Protein 3M3M (pdb70)

Nearest PDB structures (foldseek):
  3m3m-assembly1_A  TM=1.002E+00  e=7.486E-36  Pseudomonas protegens Pf-5
  4hz2-assembly1_A  TM=9.695E-01  e=1.494E-19  Xanthobacter autotrophicus Py2
  3m8n-assembly2_D  TM=9.571E-01  e=2.354E-19  Rhodopseudomonas palustris
  3m8n-assembly1_A  TM=9.246E-01  e=1.030E-18  Rhodopseudomonas palustris
  6f01-assembly1_A  TM=8.622E-01  e=2.433E-11  Arabidopsis thaliana

Solvent-accessible surface area: 10354 Å² total

Structure (mmCIF, N/CA/C/O backbone):
data_3M3M
#
_entry.id   3M3M
#
_cell.length_a   101.746
_cell.length_b   101.746
_cell.length_c   48.880
_cell.angle_alpha   90.00
_cell.angle_beta   90.00
_cell.angle_gamma   90.00
#
_symmetry.space_group_name_H-M   'P 41 21 2'
#
loop_
_entity.id
_entity.type
_entity.pdbx_description
1 polymer 'Glutathione S-transferase'
2 non-polymer GLUTATHIONE
3 non-polymer 'SODIUM ION'
4 non-polymer 1,2-ETHANEDIOL
5 water water
#
loop_
_atom_site.group_PDB
_atom_site.id
_atom_site.type_symbol
_atom_site.label_atom_id
_atom_site.label_alt_id
_atom_site.label_comp_id
_atom_site.label_asym_id
_atom_site.label_entity_id
_atom_site.label_seq_id
_atom_site.pdbx_PDB_ins_code
_atom_site.Cartn_x
_atom_site.Cartn_y
_atom_site.Cartn_z
_atom_site.occupancy
_atom_site.B_iso_or_equiv
_atom_site.auth_seq_id
_atom_site.auth_comp_id
_atom_site.auth_asym_id
_atom_site.auth_atom_id
_atom_site.pdbx_PDB_model_num
ATOM 1 N N . SER A 1 2 ? 19.777 49.435 10.206 1.00 40.65 0 SER A N 1
ATOM 2 C CA . SER A 1 2 ? 20.818 49.752 9.149 1.00 40.42 0 SER A CA 1
ATOM 3 C C . SER A 1 2 ? 22.230 49.179 9.353 1.00 39.61 0 SER A C 1
ATOM 4 O O . SER A 1 2 ? 22.800 48.528 8.453 1.00 40.93 0 SER A O 1
ATOM 5 N N . LEU A 1 3 ? 22.843 49.410 10.507 1.00 37.85 1 LEU A N 1
ATOM 6 C CA . LEU A 1 3 ? 24.153 48.790 10.766 1.00 33.46 1 LEU A CA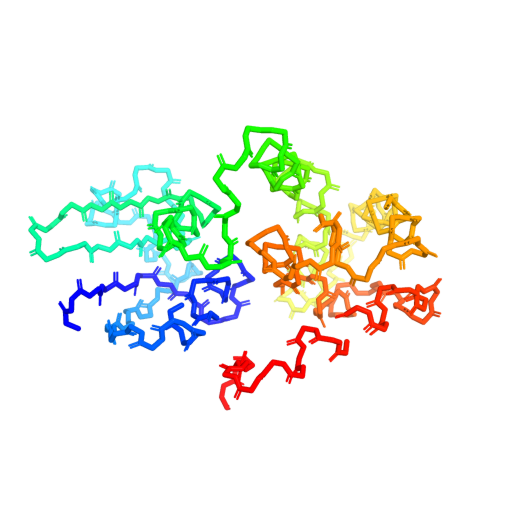 1
ATOM 7 C C . LEU A 1 3 ? 23.952 47.286 11.043 1.00 28.42 1 LEU A C 1
ATOM 8 O O . LEU A 1 3 ? 24.771 46.446 10.714 1.00 29.18 1 LEU A O 1
ATOM 13 N N . TYR A 1 4 ? 22.831 46.976 11.646 1.00 21.91 2 TYR A N 1
ATOM 14 C CA . TYR A 1 4 ? 22.562 45.573 11.992 1.00 16.82 2 TYR A CA 1
ATOM 15 C C . TYR A 1 4 ? 21.195 45.185 11.481 1.00 16.41 2 TYR A C 1
ATOM 16 O O . TYR A 1 4 ? 20.265 46.006 11.502 1.00 15.37 2 TYR A O 1
ATOM 25 N N . LYS A 1 5 ? 21.055 43.940 10.993 1.00 14.25 3 LYS A N 1
ATOM 26 C CA . LYS A 1 5 ? 19.761 43.433 10.631 1.00 13.51 3 LYS A CA 1
ATOM 27 C C . LYS A 1 5 ? 19.618 42.088 11.369 1.00 12.51 3 LYS A C 1
ATOM 28 O O . LYS A 1 5 ? 20.539 41.283 11.294 1.00 13.63 3 LYS A O 1
ATOM 34 N N . VAL A 1 6 ? 18.524 41.940 12.100 1.00 11.84 4 VAL A N 1
ATOM 35 C CA . VAL A 1 6 ? 18.260 40.666 12.840 1.00 10.99 4 VAL A CA 1
ATOM 36 C C . VAL A 1 6 ? 17.170 39.972 12.133 1.00 11.60 4 VAL A C 1
ATOM 37 O O . VAL A 1 6 ? 16.108 40.554 11.886 1.00 11.87 4 VAL A O 1
ATOM 41 N N . TYR A 1 7 ? 17.385 38.684 11.838 1.00 9.01 5 TYR A N 1
ATOM 42 C CA . TYR A 1 7 ? 16.318 37.836 11.443 1.00 9.15 5 TYR A CA 1
ATOM 43 C C . TYR A 1 7 ? 15.800 37.134 12.681 1.00 10.64 5 TYR A C 1
ATOM 44 O O . TYR A 1 7 ? 16.572 36.428 13.357 1.00 10.12 5 TYR A O 1
ATOM 53 N N . GLY A 1 8 ? 14.501 37.257 12.986 1.00 9.59 6 GLY A N 1
ATOM 54 C CA . GLY A 1 8 ? 14.069 36.803 14.313 1.00 9.36 6 GLY A CA 1
ATOM 55 C C . GLY A 1 8 ? 12.557 36.756 14.448 1.00 10.50 6 GLY A C 1
ATOM 56 O O . GLY A 1 8 ? 11.811 37.183 13.526 1.00 10.61 6 GLY A O 1
ATOM 57 N N . ASP A 1 9 ? 12.113 36.267 15.613 1.00 9.55 7 ASP A N 1
ATOM 58 C CA . ASP A 1 9 ? 10.727 36.254 16.033 1.00 8.75 7 ASP A CA 1
ATOM 59 C C . ASP A 1 9 ? 10.755 36.849 17.432 1.00 9.96 7 ASP A C 1
ATOM 60 O O . ASP A 1 9 ? 11.381 36.327 18.325 1.00 10.66 7 ASP A O 1
ATOM 65 N N . TYR A 1 10 ? 10.067 37.973 17.669 1.00 10.47 8 TYR A N 1
ATOM 66 C CA . TYR A 1 10 ? 10.135 38.525 19.029 1.00 10.22 8 TYR A CA 1
ATOM 67 C C . TYR A 1 10 ? 9.680 37.592 20.117 1.00 10.44 8 TYR A C 1
ATOM 68 O O . TYR A 1 10 ? 10.152 37.748 21.274 1.00 11.27 8 TYR A O 1
ATOM 77 N N . ARG A 1 11 ? 8.776 36.629 19.823 1.00 10.20 9 ARG A N 1
ATOM 78 C CA . ARG A 1 11 ? 8.346 35.654 20.830 1.00 11.45 9 ARG A CA 1
ATOM 79 C C . ARG A 1 11 ? 9.362 34.584 21.172 1.00 11.97 9 ARG A C 1
ATOM 80 O O . ARG A 1 11 ? 9.198 33.856 22.139 1.00 13.51 9 ARG A O 1
ATOM 88 N N . SER A 1 12 ? 10.400 34.498 20.374 1.00 10.57 10 SER A N 1
ATOM 89 C CA . SER A 1 12 ? 11.446 33.509 20.661 1.00 10.18 10 SER A CA 1
ATOM 90 C C . SER A 1 12 ? 12.417 34.078 21.700 1.00 10.23 10 SER A C 1
ATOM 91 O O . SER A 1 12 ? 12.927 35.184 21.473 1.00 9.41 10 SER A O 1
ATOM 94 N N . GLY A 1 13 ? 12.628 33.365 22.805 1.00 8.99 11 GLY A N 1
ATOM 95 C CA . GLY A 1 13 ? 13.529 33.797 23.834 1.00 8.96 11 GLY A CA 1
ATOM 96 C C . GLY A 1 13 ? 14.918 34.006 23.248 1.00 9.33 11 GLY A C 1
ATOM 97 O O . GLY A 1 13 ? 15.607 34.961 23.631 1.00 8.86 11 GLY A O 1
ATOM 98 N N . ASN A 1 14 ? 15.368 33.106 22.356 1.00 9.08 12 ASN A N 1
ATOM 99 C CA . ASN A 1 14 ? 16.708 33.272 21.767 1.00 8.33 12 ASN A CA 1
ATOM 100 C C . ASN A 1 14 ? 16.849 34.577 20.977 1.00 6.60 12 ASN A C 1
ATOM 101 O O . ASN A 1 14 ? 17.893 35.229 21.003 1.00 7.07 12 ASN A O 1
ATOM 106 N N . CYS A 1 15 ? 15.761 35.005 20.326 1.00 8.02 13 CYS A N 1
ATOM 107 C CA . CYS A 1 15 ? 15.769 36.277 19.595 1.00 7.54 13 CYS A CA 1
ATOM 108 C C . CYS A 1 15 ? 15.597 37.490 20.530 1.00 7.84 13 CYS A C 1
ATOM 109 O O . CYS A 1 15 ? 16.196 38.570 20.273 1.00 8.67 13 CYS A O 1
ATOM 112 N N . TYR A 1 16 ? 14.777 37.343 21.595 1.00 6.91 14 TYR A N 1
ATOM 113 C CA . TYR A 1 16 ? 14.675 38.387 22.594 1.00 7.55 14 TYR A CA 1
ATOM 114 C C . TYR A 1 16 ? 16.039 38.782 23.196 1.00 6.28 14 TYR A C 1
ATOM 115 O O . TYR A 1 16 ? 16.341 39.973 23.434 1.00 6.99 14 TYR A O 1
ATOM 124 N N . LYS A 1 17 ? 16.943 37.794 23.420 1.00 6.59 15 LYS A N 1
ATOM 125 C CA . LYS A 1 17 ? 18.274 38.136 23.862 1.00 6.29 15 LYS A CA 1
ATOM 126 C C . LYS A 1 17 ? 18.921 39.202 23.001 1.00 5.76 15 LYS A C 1
ATOM 127 O O . LYS A 1 17 ? 19.567 40.111 23.568 1.00 6.61 15 LYS A O 1
ATOM 133 N N . ILE A 1 18 ? 18.727 39.135 21.674 1.00 5.97 16 ILE A N 1
ATOM 134 C CA . ILE A 1 18 ? 19.388 40.061 20.748 1.00 7.65 16 ILE A CA 1
ATOM 135 C C . ILE A 1 18 ? 18.635 41.424 20.727 1.00 8.00 16 ILE A C 1
ATOM 136 O O . ILE A 1 18 ? 19.284 42.499 20.741 1.00 8.66 16 ILE A O 1
ATOM 141 N N . LYS A 1 19 ? 17.318 41.378 20.758 1.00 8.34 17 LYS A N 1
ATOM 142 C CA . LYS A 1 19 ? 16.530 42.668 20.891 1.00 9.99 17 LYS A CA 1
ATOM 143 C C . LYS A 1 19 ? 17.020 43.388 22.157 1.00 10.15 17 LYS A C 1
ATOM 144 O O . LYS A 1 19 ? 17.294 44.607 22.154 1.00 10.01 17 LYS A O 1
ATOM 150 N N . LEU A 1 20 ? 17.045 42.648 23.275 1.00 7.50 18 LEU A N 1
ATOM 151 C CA . LEU A 1 20 ? 17.478 43.298 24.541 1.00 8.34 18 LEU A CA 1
ATOM 152 C C . LEU A 1 20 ? 18.901 43.864 24.466 1.00 9.19 18 LEU A C 1
ATOM 153 O O . LEU A 1 20 ? 19.153 45.037 24.815 1.00 8.62 18 LEU A O 1
ATOM 166 N N . LEU A 1 22 ? 20.744 44.766 21.782 1.00 7.32 20 LEU A N 1
ATOM 167 C CA . LEU A 1 22 ? 20.811 45.920 20.898 1.00 8.59 20 LEU A CA 1
ATOM 168 C C . LEU A 1 22 ? 20.283 47.194 21.589 1.00 9.38 20 LEU A C 1
ATOM 169 O O . LEU A 1 22 ? 20.920 48.297 21.471 1.00 9.67 20 LEU A O 1
ATOM 174 N N . ASN A 1 23 ? 19.144 47.073 22.262 1.00 9.31 21 ASN A N 1
ATOM 175 C CA . ASN A 1 23 ? 18.579 48.260 22.978 1.00 9.65 21 ASN A CA 1
ATOM 176 C C . ASN A 1 23 ? 19.434 48.699 24.168 1.00 10.48 21 ASN A C 1
ATOM 177 O O . ASN A 1 23 ? 19.640 49.885 24.383 1.00 10.51 21 ASN A O 1
ATOM 182 N N . LEU A 1 24 ? 19.984 47.751 24.923 1.00 10.81 22 LEU A N 1
ATOM 183 C CA . LEU A 1 24 ? 20.787 48.129 26.101 1.00 10.53 22 LEU A CA 1
ATOM 184 C C . LEU A 1 24 ? 22.021 48.936 25.598 1.00 11.08 22 LEU A C 1
ATOM 185 O O . LEU A 1 24 ? 22.419 49.873 26.276 1.00 11.06 22 LEU A O 1
ATOM 190 N N . LEU A 1 25 ? 22.532 48.606 24.414 1.00 10.23 23 LEU A N 1
ATOM 191 C CA . LEU A 1 25 ? 23.699 49.286 23.870 1.00 10.26 23 LEU A CA 1
ATOM 192 C C . LEU A 1 25 ? 23.404 50.455 22.905 1.00 10.89 23 LEU A C 1
ATOM 193 O O . LEU A 1 25 ? 24.373 51.066 22.362 1.00 12.12 23 LEU A O 1
ATOM 198 N N . GLY A 1 26 ? 22.105 50.775 22.718 1.00 11.29 24 GLY A N 1
ATOM 199 C CA . GLY A 1 26 ? 21.754 51.893 21.885 1.00 10.24 24 GLY A CA 1
ATOM 200 C C . GLY A 1 26 ? 22.093 51.671 20.433 1.00 12.73 24 GLY A C 1
ATOM 201 O O . GLY A 1 26 ? 22.437 52.651 19.711 1.00 13.81 24 GLY A O 1
ATOM 202 N N . LEU A 1 27 ? 22.139 50.398 19.973 1.00 10.68 25 LEU A N 1
ATOM 203 C CA . LEU A 1 27 ? 22.596 50.145 18.597 1.00 12.07 25 LEU A CA 1
ATOM 204 C C . LEU A 1 27 ? 21.417 50.063 17.600 1.00 14.85 25 LEU A C 1
ATOM 205 O O . LEU A 1 27 ? 20.387 49.461 17.900 1.00 14.22 25 LEU A O 1
ATOM 210 N N . PRO A 1 28 ? 21.575 50.670 16.418 1.00 15.93 26 PRO A N 1
ATOM 211 C CA . PRO A 1 28 ? 20.422 50.755 15.543 1.00 16.43 26 PRO A CA 1
ATOM 212 C C . PRO A 1 28 ? 20.305 49.453 14.785 1.00 14.55 26 PRO A C 1
ATOM 213 O O . PRO A 1 28 ? 21.297 48.851 14.521 1.00 14.92 26 PRO A O 1
ATOM 217 N N . TYR A 1 29 ? 19.069 49.044 14.530 1.00 13.91 27 TYR A N 1
ATOM 218 C CA . TYR A 1 29 ? 18.848 47.773 13.764 1.00 13.31 27 TYR A CA 1
ATOM 219 C C . TYR A 1 29 ? 17.608 47.747 12.939 1.00 12.92 27 TYR A C 1
ATOM 220 O O . TYR A 1 29 ? 16.580 48.393 13.312 1.00 12.66 27 TYR A O 1
ATOM 229 N N . GLU A 1 30 ? 17.611 46.865 11.937 1.00 12.57 28 GLU A N 1
ATOM 230 C CA . GLU A 1 30 ? 16.398 46.536 11.259 1.00 14.22 28 GLU A CA 1
ATOM 231 C C . GLU A 1 30 ? 16.006 45.090 11.773 1.00 14.04 28 GLU A C 1
ATOM 232 O O . GLU A 1 30 ? 16.893 44.301 12.017 1.00 14.59 28 GLU A O 1
ATOM 238 N N . TRP A 1 31 ? 14.735 44.847 11.924 1.00 12.60 29 TRP A N 1
ATOM 239 C CA . TRP A 1 31 ? 14.250 43.506 12.352 1.00 13.32 29 TRP A CA 1
ATOM 240 C C . TRP A 1 31 ? 13.465 42.910 11.205 1.00 15.07 29 TRP A C 1
ATOM 241 O O . TRP A 1 31 ? 12.481 43.524 10.744 1.00 16.14 29 TRP A O 1
ATOM 252 N N . GLN A 1 32 ? 13.887 41.737 10.739 1.00 12.62 30 GLN A N 1
ATOM 253 C CA . GLN A 1 32 ? 13.134 41.005 9.717 1.00 13.63 30 GLN A CA 1
ATOM 254 C C . GLN A 1 32 ? 12.401 39.862 10.404 1.00 12.79 30 GLN A C 1
ATOM 255 O O . GLN A 1 32 ? 13.069 38.942 10.902 1.00 11.36 30 GLN A O 1
ATOM 261 N N . ALA A 1 33 ? 11.053 39.920 10.512 1.00 11.56 31 ALA A N 1
ATOM 262 C CA . ALA A 1 33 ? 10.267 38.862 11.157 1.00 10.73 31 ALA A CA 1
ATOM 263 C C . ALA A 1 33 ? 10.425 37.581 10.370 1.00 11.85 31 ALA A C 1
ATOM 264 O O . ALA A 1 33 ? 10.404 37.618 9.140 1.00 13.15 31 ALA A O 1
ATOM 266 N N . VAL A 1 34 ? 10.639 36.454 11.050 1.00 9.01 32 VAL A N 1
ATOM 267 C CA . VAL A 1 34 ? 10.745 35.113 10.452 1.00 9.93 32 VAL A CA 1
ATOM 268 C C . VAL A 1 34 ? 9.636 34.275 11.119 1.00 11.88 32 VAL A C 1
ATOM 269 O O . VAL A 1 34 ? 9.528 34.288 12.369 1.00 14.30 32 VAL A O 1
ATOM 273 N N . ASP A 1 35 ? 8.854 33.568 10.295 1.00 11.56 33 ASP A N 1
ATOM 274 C CA . ASP A 1 35 ? 7.776 32.720 10.736 1.00 13.06 33 ASP A CA 1
ATOM 275 C C . ASP A 1 35 ? 8.250 31.271 10.598 1.00 12.52 33 ASP A C 1
ATOM 276 O O . ASP A 1 35 ? 8.290 30.747 9.484 1.00 12.24 33 ASP A O 1
ATOM 281 N N . ILE A 1 36 ? 8.580 30.622 11.726 1.00 11.55 34 ILE A N 1
ATOM 282 C CA . ILE A 1 36 ? 9.179 29.290 11.632 1.00 13.22 34 ILE A CA 1
ATOM 283 C C . ILE A 1 36 ? 8.051 28.320 11.227 1.00 12.82 34 ILE A C 1
ATOM 284 O O . ILE A 1 36 ? 8.271 27.478 10.359 1.00 14.94 34 ILE A O 1
ATOM 289 N N . LEU A 1 37 ? 6.835 28.449 11.803 1.00 13.31 35 LEU A N 1
ATOM 290 C CA . LEU A 1 37 ? 5.728 27.493 11.397 1.00 14.68 35 LEU A CA 1
ATOM 291 C C . LEU A 1 37 ? 5.411 27.639 9.910 1.00 16.10 35 LEU A C 1
ATOM 292 O O . LEU A 1 37 ? 5.110 26.641 9.188 1.00 16.28 35 LEU A O 1
ATOM 297 N N . GLY A 1 38 ? 5.525 28.863 9.423 1.00 15.28 36 GLY A N 1
ATOM 298 C CA . GLY A 1 38 ? 5.254 29.160 8.012 1.00 18.68 36 GLY A CA 1
ATOM 299 C C . GLY A 1 38 ? 6.326 28.709 7.055 1.00 21.03 36 GLY A C 1
ATOM 300 O O . GLY A 1 38 ? 6.181 28.809 5.807 1.00 22.33 36 GLY A O 1
ATOM 301 N N . GLY A 1 39 ? 7.430 28.185 7.585 1.00 19.95 37 GLY A N 1
ATOM 302 C CA . GLY A 1 39 ? 8.425 27.596 6.692 1.00 17.93 37 GLY A CA 1
ATOM 303 C C . GLY A 1 39 ? 9.670 28.469 6.409 1.00 18.22 37 GLY A C 1
ATOM 304 O O . GLY A 1 39 ? 10.592 28.036 5.688 1.00 18.21 37 GLY A O 1
ATOM 305 N N . ASP A 1 40 ? 9.778 29.630 7.082 1.00 15.85 38 ASP A N 1
ATOM 306 C CA . ASP A 1 40 ? 10.735 30.703 6.673 1.00 14.20 38 ASP A CA 1
ATOM 307 C C . ASP A 1 40 ? 12.203 30.266 6.953 1.00 16.48 38 ASP A C 1
ATOM 308 O O . ASP A 1 40 ? 13.149 30.813 6.297 1.00 16.45 38 ASP A O 1
ATOM 313 N N . THR A 1 41 ? 12.405 29.317 7.855 1.00 13.98 39 THR A N 1
ATOM 314 C CA . THR A 1 41 ? 13.783 28.920 8.211 1.00 14.61 39 THR A CA 1
ATOM 315 C C . THR A 1 41 ? 14.259 27.725 7.393 1.00 17.44 39 THR A C 1
ATOM 316 O O . THR A 1 41 ? 15.386 27.260 7.589 1.00 16.20 39 THR A O 1
ATOM 320 N N . GLN A 1 42 ? 13.394 27.216 6.510 1.00 15.14 40 GLN A N 1
ATOM 321 C CA . GLN A 1 42 ? 13.743 26.034 5.689 1.00 18.23 40 GLN A CA 1
ATOM 322 C C . GLN A 1 42 ? 13.974 26.385 4.239 1.00 17.19 40 GLN A C 1
ATOM 323 O O . GLN A 1 42 ? 14.204 25.462 3.428 1.00 17.86 40 GLN A O 1
ATOM 329 N N . THR A 1 43 ? 13.961 27.657 3.882 1.00 15.47 41 THR A N 1
ATOM 330 C CA . THR A 1 43 ? 14.245 28.048 2.501 1.00 14.69 41 THR A CA 1
ATOM 331 C C . THR A 1 43 ? 15.755 28.085 2.233 1.00 17.00 41 THR A C 1
ATOM 332 O O . THR A 1 43 ? 16.519 28.334 3.119 1.00 13.56 41 THR A O 1
ATOM 336 N N . GLU A 1 44 ? 16.167 27.986 0.973 1.00 16.45 42 GLU A N 1
ATOM 337 C CA . GLU A 1 44 ? 17.592 28.168 0.664 1.00 17.44 42 GLU A CA 1
ATOM 338 C C . GLU A 1 44 ? 18.106 29.529 0.962 1.00 15.49 42 GLU A C 1
ATOM 339 O O . GLU A 1 44 ? 19.333 29.667 1.321 1.00 14.77 42 GLU A O 1
ATOM 345 N N . ALA A 1 45 ? 17.225 30.539 0.814 1.00 13.99 43 ALA A N 1
ATOM 346 C CA . ALA A 1 45 ? 17.604 31.876 1.102 1.00 13.23 43 ALA A CA 1
ATOM 347 C C . ALA A 1 45 ? 18.009 31.942 2.618 1.00 13.13 43 ALA A C 1
ATOM 348 O O . ALA A 1 45 ? 19.029 32.501 2.976 1.00 14.42 43 ALA A O 1
ATOM 350 N N . PHE A 1 46 ? 17.187 31.347 3.449 1.00 11.22 44 PHE A N 1
ATOM 351 C CA . PHE A 1 46 ? 17.482 31.410 4.893 1.00 10.02 44 PHE A CA 1
ATOM 352 C C . PHE A 1 46 ? 18.767 30.553 5.212 1.00 11.19 44 PHE A C 1
ATOM 353 O O . PHE A 1 46 ? 19.633 30.982 5.966 1.00 11.10 44 PHE A O 1
ATOM 361 N N . LEU A 1 47 ? 18.829 29.371 4.613 1.00 10.86 45 LEU A N 1
ATOM 362 C CA . LEU A 1 47 ? 19.935 28.433 4.919 1.00 10.31 45 LEU A CA 1
ATOM 363 C C . LEU A 1 47 ? 21.286 29.006 4.515 1.00 12.95 45 LEU A C 1
ATOM 364 O O . LEU A 1 47 ? 22.353 28.653 5.085 1.00 11.98 45 LEU A O 1
ATOM 369 N N . ALA A 1 48 ? 21.308 29.887 3.490 1.00 13.03 46 ALA A N 1
ATOM 370 C CA . ALA A 1 48 ? 22.559 30.596 3.180 1.00 13.74 46 ALA A CA 1
ATOM 371 C C . ALA A 1 48 ? 23.018 31.493 4.360 1.00 15.22 46 ALA A C 1
ATOM 372 O O . ALA A 1 48 ? 24.206 31.814 4.439 1.00 16.59 46 ALA A O 1
ATOM 374 N N . LYS A 1 49 ? 22.070 31.967 5.194 1.00 13.21 47 LYS A N 1
ATOM 375 C CA . LYS A 1 49 ? 22.415 32.861 6.274 1.00 13.30 47 LYS A CA 1
ATOM 376 C C . LYS A 1 49 ? 22.770 32.036 7.542 1.00 10.47 47 LYS A C 1
ATOM 377 O O . LYS A 1 49 ? 23.838 32.299 8.183 1.00 14.49 47 LYS A O 1
ATOM 383 N N . ASN A 1 50 ? 21.960 31.017 7.778 1.00 9.35 48 ASN A N 1
ATOM 384 C CA . ASN A 1 50 ? 22.318 30.072 8.855 1.00 9.03 48 ASN A CA 1
ATOM 385 C C . ASN A 1 50 ? 21.993 28.673 8.370 1.00 7.66 48 ASN A C 1
ATOM 386 O O . ASN A 1 50 ? 20.865 28.264 8.325 1.00 7.90 48 ASN A O 1
ATOM 391 N N . PRO A 1 51 ? 23.023 27.880 8.047 1.00 9.78 49 PRO A N 1
ATOM 392 C CA . PRO A 1 51 ? 22.846 26.513 7.549 1.00 10.51 49 PRO A CA 1
ATOM 393 C C . PRO A 1 51 ? 22.228 25.622 8.585 1.00 9.53 49 PRO A C 1
ATOM 394 O O . PRO A 1 51 ? 21.660 24.570 8.251 1.00 9.11 49 PRO A O 1
ATOM 398 N N . ASN A 1 52 ? 22.264 26.041 9.856 1.00 10.91 50 ASN A N 1
ATOM 399 C CA . ASN A 1 52 ? 21.639 25.247 10.897 1.00 9.56 50 ASN A CA 1
ATOM 400 C C . ASN A 1 52 ? 20.121 25.522 10.937 1.00 10.61 50 ASN A C 1
ATOM 401 O O . ASN A 1 52 ? 19.406 24.792 11.621 1.00 10.39 50 ASN A O 1
ATOM 406 N N . GLY A 1 53 ? 19.616 26.510 10.172 1.00 7.86 51 GLY A N 1
ATOM 407 C CA . GLY A 1 53 ? 18.148 26.620 10.004 1.00 10.16 51 GLY A CA 1
ATOM 408 C C . GLY A 1 53 ? 17.445 27.214 11.239 1.00 10.68 51 GLY A C 1
ATOM 409 O O . GLY A 1 53 ? 16.269 26.913 11.480 1.00 11.63 51 GLY A O 1
ATOM 410 N N . LYS A 1 54 ? 18.167 28.034 12.004 1.00 10.99 52 LYS A N 1
ATOM 411 C CA . LYS A 1 54 ? 17.571 28.673 13.221 1.00 9.61 52 LYS A CA 1
ATOM 412 C C . LYS A 1 54 ? 17.679 30.161 13.262 1.00 10.51 52 LYS A C 1
ATOM 413 O O . LYS A 1 54 ? 18.631 30.750 12.722 1.00 9.00 52 LYS A O 1
ATOM 419 N N . ILE A 1 55 ? 16.740 30.783 13.976 1.00 9.57 53 ILE A N 1
ATOM 420 C CA . ILE A 1 55 ? 16.856 32.211 14.322 1.00 7.36 53 ILE A CA 1
ATOM 421 C C . ILE A 1 55 ? 17.305 32.220 15.819 1.00 8.53 53 ILE A C 1
ATOM 422 O O . ILE A 1 55 ? 17.048 31.299 16.585 1.00 9.11 53 ILE A O 1
ATOM 427 N N . PRO A 1 56 ? 18.005 33.283 16.231 1.00 7.17 54 PRO A N 1
ATOM 428 C CA . PRO A 1 56 ? 18.269 34.536 15.468 1.00 8.95 54 PRO A CA 1
ATOM 429 C C . PRO A 1 56 ? 19.520 34.396 14.572 1.00 9.36 54 PRO A C 1
ATOM 430 O O . PRO A 1 56 ? 20.407 33.507 14.777 1.00 8.27 54 PRO A O 1
ATOM 434 N N . VAL A 1 57 ? 19.543 35.255 13.546 1.00 8.60 55 VAL A N 1
ATOM 435 C CA . VAL A 1 57 ? 20.721 35.542 12.733 1.00 6.41 55 VAL A CA 1
ATOM 436 C C . VAL A 1 57 ? 20.953 37.045 12.779 1.00 8.91 55 VAL A C 1
ATOM 437 O O . VAL A 1 57 ? 19.993 37.829 12.728 1.00 9.70 55 VAL A O 1
ATOM 441 N N . LEU A 1 58 ? 22.216 37.464 12.889 1.00 9.56 56 LEU A N 1
ATOM 442 C CA . LEU A 1 58 ? 22.585 38.897 12.858 1.00 10.60 56 LEU A CA 1
ATOM 443 C C . LEU A 1 58 ? 23.358 39.059 11.563 1.00 11.58 56 LEU A C 1
ATOM 444 O O . LEU A 1 58 ? 24.368 38.381 11.313 1.00 11.02 56 LEU A O 1
ATOM 449 N N . GLU A 1 59 ? 22.850 39.951 10.710 1.00 10.62 57 GLU A N 1
ATOM 450 C CA . GLU A 1 59 ? 23.533 40.203 9.442 1.00 11.55 57 GLU A CA 1
ATOM 451 C C . GLU A 1 59 ? 24.163 41.595 9.491 1.00 13.11 57 GLU A C 1
ATOM 452 O O . GLU A 1 59 ? 23.512 42.575 9.866 1.00 12.85 57 GLU A O 1
ATOM 458 N N . LEU A 1 60 ? 25.455 41.658 9.187 1.00 12.80 58 LEU A N 1
ATOM 459 C CA . LEU A 1 60 ? 26.241 42.907 9.223 1.00 15.12 58 LEU A CA 1
ATOM 460 C C . LEU A 1 60 ? 26.181 43.598 7.864 1.00 17.71 58 LEU A C 1
ATOM 461 O O . LEU A 1 60 ? 25.725 43.038 6.868 1.00 17.70 58 LEU A O 1
ATOM 466 N N . GLU A 1 61 ? 26.702 44.824 7.838 1.00 20.53 59 GLU A N 1
ATOM 467 C CA . GLU A 1 61 ? 26.595 45.657 6.633 1.00 25.28 59 GLU A CA 1
ATOM 468 C C . GLU A 1 61 ? 27.227 45.049 5.397 1.00 24.31 59 GLU A C 1
ATOM 469 O O . GLU A 1 61 ? 26.703 45.218 4.298 1.00 24.86 59 GLU A O 1
ATOM 475 N N . ASP A 1 62 ? 28.270 44.236 5.535 1.00 23.38 60 ASP A N 1
ATOM 476 C CA . ASP A 1 62 ? 28.917 43.597 4.381 1.00 24.67 60 ASP A CA 1
ATOM 477 C C . ASP A 1 62 ? 28.292 42.264 3.982 1.00 24.65 60 ASP A C 1
ATOM 478 O O . ASP A 1 62 ? 28.761 41.556 3.083 1.00 22.94 60 ASP A O 1
ATOM 483 N N . GLY A 1 63 ? 27.196 41.905 4.671 1.00 23.18 61 GLY A N 1
ATOM 484 C CA . GLY A 1 63 ? 26.463 40.686 4.325 1.00 22.06 61 GLY A CA 1
ATOM 485 C C . GLY A 1 63 ? 26.828 39.492 5.207 1.00 19.99 61 GLY A C 1
ATOM 486 O O . GLY A 1 63 ? 26.164 38.467 5.119 1.00 18.66 61 GLY A O 1
ATOM 487 N N . THR A 1 64 ? 27.906 39.622 5.993 1.00 18.50 62 THR A N 1
ATOM 488 C CA . THR A 1 64 ? 28.359 38.553 6.884 1.00 18.56 62 THR A CA 1
ATOM 489 C C . THR A 1 64 ? 27.183 38.261 7.848 1.00 15.95 62 THR A C 1
ATOM 490 O O . THR A 1 64 ? 26.573 39.189 8.350 1.00 13.82 62 THR A O 1
ATOM 494 N N . CYS A 1 65 ? 26.883 36.972 8.069 1.00 13.46 63 CYS A N 1
ATOM 495 C CA . CYS A 1 65 ? 25.786 36.551 8.955 1.00 12.17 63 CYS A CA 1
ATOM 496 C C . CYS A 1 65 ? 26.365 35.750 10.108 1.00 13.45 63 CYS A C 1
ATOM 497 O O . CYS A 1 65 ? 27.126 34.817 9.847 1.00 17.41 63 CYS A O 1
ATOM 500 N N . LEU A 1 66 ? 26.035 36.151 11.351 1.00 10.32 64 LEU A N 1
ATOM 501 C CA . LEU A 1 66 ? 26.522 35.452 12.558 1.00 10.58 64 LEU A CA 1
ATOM 502 C C . LEU A 1 66 ? 25.250 34.808 13.149 1.00 10.05 64 LEU A C 1
ATOM 503 O O . LEU A 1 66 ? 24.175 35.423 13.191 1.00 9.44 64 LEU A O 1
ATOM 508 N N . TRP A 1 67 ? 25.385 33.570 13.589 1.00 9.71 65 TRP A N 1
ATOM 509 C CA . TRP A 1 67 ? 24.265 32.916 14.203 1.00 8.49 65 TRP A CA 1
ATOM 510 C C . TRP A 1 67 ? 24.734 32.298 15.556 1.00 6.18 65 TRP A C 1
ATOM 511 O O . TRP A 1 67 ? 25.922 32.446 15.905 1.00 6.88 65 TRP A O 1
ATOM 522 N N . GLU A 1 68 ? 23.780 31.680 16.255 1.00 6.67 66 GLU A N 1
ATOM 523 C CA . GLU A 1 68 ? 23.794 31.336 17.665 1.00 5.77 66 GLU A CA 1
ATOM 524 C C . GLU A 1 68 ? 23.611 32.611 18.510 1.00 5.29 66 GLU A C 1
ATOM 525 O O . GLU A 1 68 ? 24.428 33.385 18.574 1.00 5.67 66 GLU A O 1
ATOM 531 N N . SER A 1 69 ? 22.473 32.694 19.164 1.00 7.10 67 SER A N 1
ATOM 532 C CA . SER A 1 69 ? 22.139 33.855 19.974 1.00 6.75 67 SER A CA 1
ATOM 533 C C . SER A 1 69 ? 23.228 34.154 20.966 1.00 6.26 67 SER A C 1
ATOM 534 O O . SER A 1 69 ? 23.559 35.325 21.139 1.00 7.43 67 SER A O 1
ATOM 537 N N . ASN A 1 70 ? 23.788 33.138 21.609 1.00 6.50 68 ASN A N 1
ATOM 538 C CA . ASN A 1 70 ? 24.807 33.464 22.631 1.00 6.87 68 ASN A CA 1
ATOM 539 C C . ASN A 1 70 ? 26.139 33.948 22.011 1.00 8.67 68 ASN A C 1
ATOM 540 O O . ASN A 1 70 ? 26.858 34.721 22.657 1.00 7.76 68 ASN A O 1
ATOM 545 N N . ALA A 1 71 ? 26.418 33.526 20.749 1.00 6.99 69 ALA A N 1
ATOM 546 C CA . ALA A 1 71 ? 27.666 34.048 20.080 1.00 7.44 69 ALA A CA 1
ATOM 547 C C . ALA A 1 71 ? 27.397 35.477 19.621 1.00 8.37 69 ALA A C 1
ATOM 548 O O . ALA A 1 71 ? 28.239 36.336 19.795 1.00 7.57 69 ALA A O 1
ATOM 550 N N . ILE A 1 72 ? 26.177 35.708 19.188 1.00 5.89 70 ILE A N 1
ATOM 551 C CA . ILE A 1 72 ? 25.800 37.111 18.833 1.00 8.26 70 ILE A CA 1
ATOM 552 C C . ILE A 1 72 ? 25.893 38.040 20.051 1.00 8.05 70 ILE A C 1
ATOM 553 O O . ILE A 1 72 ? 26.436 39.162 19.938 1.00 8.42 70 ILE A O 1
ATOM 558 N N . LEU A 1 73 ? 25.470 37.607 21.238 1.00 6.55 71 LEU A N 1
ATOM 559 C CA . LEU A 1 73 ? 25.644 38.409 22.434 1.00 7.14 71 LEU A CA 1
ATOM 560 C C . LEU A 1 73 ? 27.125 38.724 22.647 1.00 9.14 71 LEU A C 1
ATOM 561 O O . LEU A 1 73 ? 27.488 39.871 22.999 1.00 8.39 71 LEU A O 1
ATOM 566 N N . ASN A 1 74 ? 27.995 37.701 22.490 1.00 6.35 72 ASN A N 1
ATOM 567 C CA . ASN A 1 74 ? 29.449 38.018 22.663 1.00 7.58 72 ASN A CA 1
ATOM 568 C C . ASN A 1 74 ? 29.961 39.074 21.665 1.00 8.59 72 ASN A C 1
ATOM 569 O O . ASN A 1 74 ? 30.803 39.956 22.077 1.00 9.89 72 ASN A O 1
ATOM 574 N N . PHE A 1 75 ? 29.567 38.949 20.390 1.00 8.13 73 PHE A N 1
ATOM 575 C CA . PHE A 1 75 ? 30.030 39.917 19.366 1.00 7.06 73 PHE A CA 1
ATOM 576 C C . PHE A 1 75 ? 29.544 41.340 19.759 1.00 8.76 73 PHE A C 1
ATOM 577 O O . PHE A 1 75 ? 30.350 42.301 19.705 1.00 10.18 73 PHE A O 1
ATOM 585 N N . LEU A 1 76 ? 28.256 41.467 20.133 1.00 9.26 74 LEU A N 1
ATOM 586 C CA . LEU A 1 76 ? 27.715 42.838 20.432 1.00 8.59 74 LEU A CA 1
ATOM 587 C C . LEU A 1 76 ? 28.311 43.432 21.682 1.00 9.89 74 LEU A C 1
ATOM 588 O O . LEU A 1 76 ? 28.539 44.680 21.787 1.00 11.43 74 LEU A O 1
ATOM 593 N N . ALA A 1 77 ? 28.589 42.599 22.659 1.00 10.31 75 ALA A N 1
ATOM 594 C CA . ALA A 1 77 ? 28.978 43.063 24.033 1.00 10.34 75 ALA A CA 1
ATOM 595 C C . ALA A 1 77 ? 30.494 43.306 24.170 1.00 15.99 75 ALA A C 1
ATOM 596 O O . ALA A 1 77 ? 30.978 43.809 25.203 1.00 15.70 75 ALA A O 1
ATOM 598 N N . ASP A 1 78 ? 31.265 42.784 23.210 1.00 17.83 76 ASP A N 1
ATOM 599 C CA . ASP A 1 78 ? 32.717 42.701 23.514 1.00 20.76 76 ASP A CA 1
ATOM 600 C C . ASP A 1 78 ? 33.211 44.173 23.619 1.00 18.85 76 ASP A C 1
ATOM 601 O O . ASP A 1 78 ? 32.827 45.043 22.809 1.00 17.75 76 ASP A O 1
ATOM 606 N N . GLY A 1 79 ? 34.014 44.412 24.658 1.00 20.12 77 GLY A N 1
ATOM 607 C CA . GLY A 1 79 ? 34.471 45.795 24.953 1.00 20.21 77 GLY A CA 1
ATOM 608 C C . GLY A 1 79 ? 33.499 46.642 25.732 1.00 20.31 77 GLY A C 1
ATOM 609 O O . GLY A 1 79 ? 33.780 47.840 25.905 1.00 22.95 77 GLY A O 1
ATOM 610 N N . SER A 1 80 ? 32.331 46.097 26.155 1.00 16.01 78 SER A N 1
ATOM 611 C CA . SER A 1 80 ? 31.362 46.842 26.943 1.00 15.12 78 SER A CA 1
ATOM 612 C C . SER A 1 80 ? 31.357 46.354 28.375 1.00 13.56 78 SER A C 1
ATOM 613 O O . SER A 1 80 ? 32.001 45.314 28.725 1.00 16.43 78 SER A O 1
ATOM 616 N N . GLN A 1 81 ? 30.564 47.018 29.226 1.00 13.79 79 GLN A N 1
ATOM 617 C CA . GLN A 1 81 ? 30.445 46.604 30.598 1.00 14.05 79 GLN A CA 1
ATOM 618 C C . GLN A 1 81 ? 29.646 45.274 30.684 1.00 11.78 79 GLN A C 1
ATOM 619 O O . GLN A 1 81 ? 29.479 44.743 31.814 1.00 13.34 79 GLN A O 1
ATOM 625 N N . PHE A 1 82 ? 29.108 44.809 29.559 1.00 10.12 80 PHE A N 1
ATOM 626 C CA . PHE A 1 82 ? 28.322 43.493 29.647 1.00 9.99 80 PHE A CA 1
ATOM 627 C C . PHE A 1 82 ? 29.140 42.240 29.432 1.00 10.67 80 PHE A C 1
ATOM 628 O O . PHE A 1 82 ? 28.562 41.117 29.484 1.00 9.06 80 PHE A O 1
ATOM 636 N N . LEU A 1 83 ? 30.432 42.411 29.147 1.00 10.74 81 LEU A N 1
ATOM 637 C CA . LEU A 1 83 ? 31.313 41.215 28.921 1.00 12.58 81 LEU A CA 1
ATOM 638 C C . LEU A 1 83 ? 32.677 41.591 29.570 1.00 13.61 81 LEU A C 1
ATOM 639 O O . LEU A 1 83 ? 33.419 42.414 28.995 1.00 15.77 81 LEU A O 1
ATOM 644 N N . PRO A 1 84 ? 33.005 40.941 30.701 1.00 13.73 82 PRO A N 1
ATOM 645 C CA . PRO A 1 84 ? 34.280 41.186 31.378 1.00 16.28 82 PRO A CA 1
ATOM 646 C C . PRO A 1 84 ? 35.440 40.820 30.469 1.00 18.35 82 PRO A C 1
ATOM 647 O O . PRO A 1 84 ? 35.347 39.904 29.673 1.00 19.38 82 PRO A O 1
ATOM 651 N N . SER A 1 85 ? 36.546 41.553 30.579 1.00 20.90 83 SER A N 1
ATOM 652 C CA . SER A 1 85 ? 37.747 41.189 29.806 1.00 24.35 83 SER A CA 1
ATOM 653 C C . SER A 1 85 ? 38.697 40.280 30.643 1.00 23.35 83 SER A C 1
ATOM 654 O O . SER A 1 85 ? 39.485 39.561 30.037 1.00 26.02 83 SER A O 1
ATOM 657 N N . GLU A 1 86 ? 38.592 40.303 31.978 1.00 23.52 84 GLU A N 1
ATOM 658 C CA A GLU A 1 86 ? 39.459 39.452 32.842 0.50 23.69 84 GLU A CA 1
ATOM 659 C CA B GLU A 1 86 ? 39.420 39.486 32.877 0.50 24.22 84 GLU A CA 1
ATOM 660 C C . GLU A 1 86 ? 39.138 37.993 32.517 1.00 24.84 84 GLU A C 1
ATOM 661 O O . GLU A 1 86 ? 37.960 37.604 32.487 1.00 21.60 84 GLU A O 1
ATOM 672 N N . PRO A 1 87 ? 40.186 37.189 32.218 1.00 24.77 85 PRO A N 1
ATOM 673 C CA . PRO A 1 87 ? 39.930 35.798 31.819 1.00 24.48 85 PRO A CA 1
ATOM 674 C C . PRO A 1 87 ? 39.054 34.984 32.756 1.00 19.59 85 PRO A C 1
ATOM 675 O O . PRO A 1 87 ? 38.255 34.211 32.196 1.00 18.66 85 PRO A O 1
ATOM 679 N N . ARG A 1 88 ? 39.238 35.049 34.085 1.00 19.11 86 ARG A N 1
ATOM 680 C CA . ARG A 1 88 ? 38.358 34.277 34.962 1.00 17.96 86 ARG A CA 1
ATOM 681 C C . ARG A 1 88 ? 36.897 34.723 34.859 1.00 16.84 86 ARG A C 1
ATOM 682 O O . ARG A 1 88 ? 35.981 33.876 34.897 1.00 15.81 86 ARG A O 1
ATOM 690 N N . LEU A 1 89 ? 36.675 36.050 34.767 1.00 15.97 87 LEU A N 1
ATOM 691 C CA . LEU A 1 89 ? 35.277 36.511 34.739 1.00 14.79 87 LEU A CA 1
ATOM 692 C C . LEU A 1 89 ? 34.672 36.252 33.347 1.00 13.72 87 LEU A C 1
ATOM 693 O O . LEU A 1 89 ? 33.489 35.901 33.275 1.00 12.65 87 LEU A O 1
ATOM 698 N N . ARG A 1 90 ? 35.432 36.470 32.268 1.00 12.39 88 ARG A N 1
ATOM 699 C CA A ARG A 1 90 ? 34.929 36.150 30.908 0.50 12.79 88 ARG A CA 1
ATOM 700 C CA B ARG A 1 90 ? 34.954 36.165 30.920 0.50 13.23 88 ARG A CA 1
ATOM 701 C C . ARG A 1 90 ? 34.575 34.671 30.859 1.00 11.76 88 ARG A C 1
ATOM 702 O O . ARG A 1 90 ? 33.520 34.315 30.271 1.00 13.95 88 ARG A O 1
ATOM 717 N N . THR A 1 91 ? 35.403 33.826 31.505 1.00 11.04 89 THR A N 1
ATOM 718 C CA . THR A 1 91 ? 35.117 32.361 31.468 1.00 11.26 89 THR A CA 1
ATOM 719 C C . THR A 1 91 ? 33.833 32.055 32.237 1.00 10.11 89 THR A C 1
ATOM 720 O O . THR A 1 91 ? 32.987 31.222 31.792 1.00 9.35 89 THR A O 1
ATOM 724 N N . GLN A 1 92 ? 33.621 32.756 33.360 1.00 9.58 90 GLN A N 1
ATOM 725 C CA . GLN A 1 92 ? 32.387 32.496 34.094 1.00 8.57 90 GLN A CA 1
ATOM 726 C C . GLN A 1 92 ? 31.142 32.929 33.339 1.00 8.24 90 GLN A C 1
ATOM 727 O O . GLN A 1 92 ? 30.102 32.286 33.468 1.00 8.01 90 GLN A O 1
ATOM 733 N N . VAL A 1 93 ? 31.226 34.068 32.652 1.00 10.02 91 VAL A N 1
ATOM 734 C CA . VAL A 1 93 ? 30.105 34.469 31.775 1.00 8.43 91 VAL A CA 1
ATOM 735 C C . VAL A 1 93 ? 29.827 33.345 30.731 1.00 8.69 91 VAL A C 1
ATOM 736 O O . VAL A 1 93 ? 28.669 32.937 30.547 1.00 8.23 91 VAL A O 1
ATOM 740 N N . LEU A 1 94 ? 30.887 32.808 30.110 1.00 7.86 92 LEU A N 1
ATOM 741 C CA . LEU A 1 94 ? 30.684 31.743 29.059 1.00 7.63 92 LEU A CA 1
ATOM 742 C C . LEU A 1 94 ? 30.169 30.505 29.738 1.00 7.33 92 LEU A C 1
ATOM 743 O O . LEU A 1 94 ? 29.327 29.865 29.179 1.00 7.36 92 LEU A O 1
ATOM 748 N N . GLN A 1 95 ? 30.577 30.233 30.976 1.00 7.18 93 GLN A N 1
ATOM 749 C CA . GLN A 1 95 ? 30.070 29.042 31.683 1.00 5.94 93 GLN A CA 1
ATOM 750 C C . GLN A 1 95 ? 28.548 29.139 31.773 1.00 7.39 93 GLN A C 1
ATOM 751 O O . GLN A 1 95 ? 27.877 28.184 31.483 1.00 7.64 93 GLN A O 1
ATOM 757 N N . TRP A 1 96 ? 28.019 30.266 32.271 1.00 5.61 94 TRP A N 1
ATOM 758 C CA . TRP A 1 96 ? 26.592 30.380 32.392 1.00 7.17 94 TRP A CA 1
ATOM 759 C C . TRP A 1 96 ? 25.889 30.304 30.996 1.00 8.38 94 TRP A C 1
ATOM 760 O O . TRP A 1 96 ? 24.782 29.804 30.922 1.00 7.66 94 TRP A O 1
ATOM 771 N N . GLN A 1 97 ? 26.515 30.851 29.974 1.00 6.34 95 GLN A N 1
ATOM 772 C CA . GLN A 1 97 ? 25.916 30.733 28.627 1.00 7.69 95 GLN A CA 1
ATOM 773 C C . GLN A 1 97 ? 25.899 29.275 28.080 1.00 6.59 95 GLN A C 1
ATOM 774 O O . GLN A 1 97 ? 24.887 28.927 27.461 1.00 6.40 95 GLN A O 1
ATOM 780 N N . PHE A 1 98 ? 26.967 28.478 28.224 1.00 6.96 96 PHE A N 1
ATOM 781 C CA . PHE A 1 98 ? 26.898 27.094 27.757 1.00 6.00 96 PHE A CA 1
ATOM 782 C C . PHE A 1 98 ? 25.906 26.354 28.632 1.00 5.61 96 PHE A C 1
ATOM 783 O O . PHE A 1 98 ? 25.172 25.497 28.136 1.00 7.47 96 PHE A O 1
ATOM 791 N N . PHE A 1 99 ? 25.930 26.611 29.958 1.00 5.90 97 PHE A N 1
ATOM 792 C CA . PHE A 1 99 ? 24.933 26.006 30.838 1.00 7.18 97 PHE A CA 1
ATOM 793 C C . PHE A 1 99 ? 23.524 26.337 30.366 1.00 7.57 97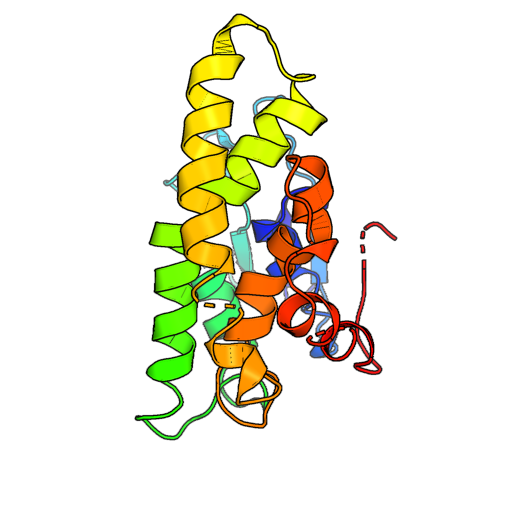 PHE A C 1
ATOM 794 O O . PHE A 1 99 ? 22.633 25.487 30.340 1.00 7.58 97 PHE A O 1
ATOM 802 N N . GLU A 1 100 ? 23.341 27.582 29.910 1.00 6.30 98 GLU A N 1
ATOM 803 C CA . GLU A 1 100 ? 21.965 27.943 29.434 1.00 6.78 98 GLU A CA 1
ATOM 804 C C . GLU A 1 100 ? 21.530 27.133 28.171 1.00 5.67 98 GLU A C 1
ATOM 805 O O . GLU A 1 100 ? 20.345 26.600 28.120 1.00 6.41 98 GLU A O 1
ATOM 811 N N . GLN A 1 101 ? 22.476 26.909 27.245 1.00 5.48 99 GLN A N 1
ATOM 812 C CA . GLN A 1 101 ? 22.164 26.182 26.024 1.00 6.43 99 GLN A CA 1
ATOM 813 C C . GLN A 1 101 ? 22.008 24.629 26.310 1.00 8.04 99 GLN A C 1
ATOM 814 O O . GLN A 1 101 ? 21.210 23.977 25.618 1.00 8.97 99 GLN A O 1
ATOM 820 N N . TYR A 1 102 ? 22.694 24.099 27.350 1.00 6.37 100 TYR A N 1
ATOM 821 C CA . TYR A 1 102 ? 22.753 22.626 27.516 1.00 7.33 100 TYR A CA 1
ATOM 822 C C . TYR A 1 102 ? 21.735 22.152 28.583 1.00 7.49 100 TYR A C 1
ATOM 823 O O . TYR A 1 102 ? 21.023 21.146 28.418 1.00 9.28 100 TYR A O 1
ATOM 832 N N . SER A 1 103 ? 21.624 22.926 29.657 1.00 8.52 101 SER A N 1
ATOM 833 C CA . SER A 1 103 ? 20.920 22.508 30.870 1.00 8.67 101 SER A CA 1
ATOM 834 C C . SER A 1 103 ? 19.614 23.229 31.139 1.00 9.70 101 SER A C 1
ATOM 835 O O . SER A 1 103 ? 18.921 22.847 32.051 1.00 10.70 101 SER A O 1
ATOM 838 N N . HIS A 1 104 ? 19.305 24.310 30.442 1.00 6.40 102 HIS A N 1
ATOM 839 C CA . HIS A 1 104 ? 18.196 25.207 30.778 1.00 7.52 102 HIS A CA 1
ATOM 840 C C . HIS A 1 104 ? 17.245 25.387 29.562 1.00 7.45 102 HIS A C 1
ATOM 841 O O . HIS A 1 104 ? 16.140 24.927 29.587 1.00 9.40 102 HIS A O 1
ATOM 848 N N . GLU A 1 105 ? 17.767 25.994 28.495 1.00 8.25 103 GLU A N 1
ATOM 849 C CA . GLU A 1 105 ? 16.931 26.242 27.313 1.00 6.78 103 GLU A CA 1
ATOM 850 C C . GLU A 1 105 ? 16.087 24.986 26.842 1.00 8.20 103 GLU A C 1
ATOM 851 O O . GLU A 1 105 ? 14.873 25.084 26.638 1.00 9.20 103 GLU A O 1
ATOM 857 N N . PRO A 1 106 ? 16.701 23.775 26.700 1.00 7.32 104 PRO A N 1
ATOM 858 C CA . PRO A 1 106 ? 15.890 22.675 26.162 1.00 8.01 104 PRO A CA 1
ATOM 859 C C . PRO A 1 106 ? 14.758 22.262 27.073 1.00 11.21 104 PRO A C 1
ATOM 860 O O . PRO A 1 106 ? 13.890 21.491 26.600 1.00 11.88 104 PRO A O 1
ATOM 864 N N . TYR A 1 107 ? 14.748 22.708 28.326 1.00 9.50 105 TYR A N 1
ATOM 865 C CA . TYR A 1 107 ? 13.641 22.333 29.257 1.00 9.67 105 TYR A CA 1
ATOM 866 C C . TYR A 1 107 ? 12.678 23.521 29.399 1.00 9.30 105 TYR A C 1
ATOM 867 O O . TYR A 1 107 ? 11.492 23.365 29.274 1.00 11.78 105 TYR A O 1
ATOM 876 N N . ILE A 1 108 ? 13.215 24.726 29.668 1.00 8.90 106 ILE A N 1
ATOM 877 C CA . ILE A 1 108 ? 12.371 25.911 29.893 1.00 10.06 106 ILE A CA 1
ATOM 878 C C . ILE A 1 108 ? 11.740 26.292 28.579 1.00 10.26 106 ILE A C 1
ATOM 879 O O . ILE A 1 108 ? 10.529 26.429 28.532 1.00 11.75 106 ILE A O 1
ATOM 884 N N . ALA A 1 109 ? 12.513 26.398 27.515 1.00 9.91 107 ALA A N 1
ATOM 885 C CA .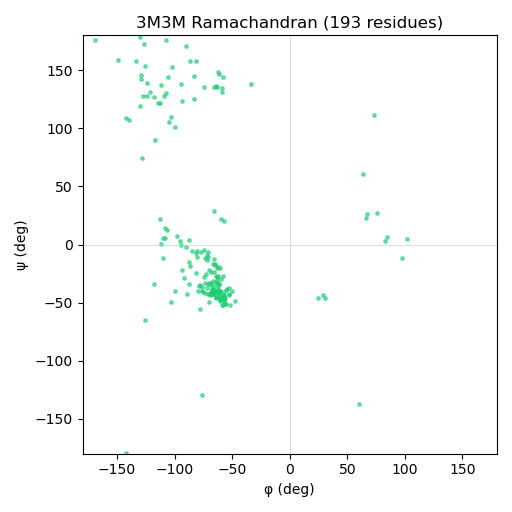 ALA A 1 109 ? 11.952 26.882 26.245 1.00 10.73 107 ALA A CA 1
ATOM 88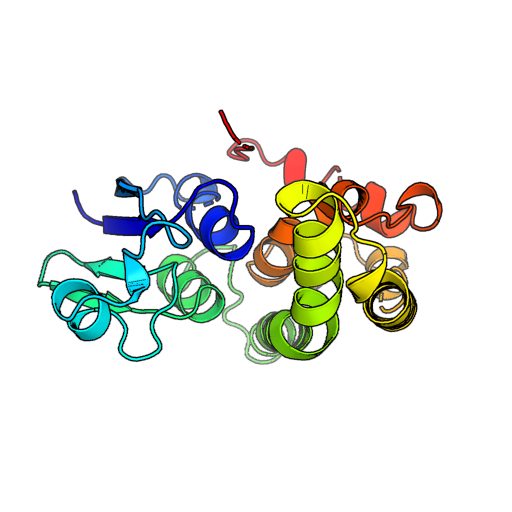6 C C . ALA A 1 109 ? 10.982 25.847 25.653 1.00 10.77 107 ALA A C 1
ATOM 887 O O . ALA A 1 109 ? 9.940 26.234 25.122 1.00 12.32 107 ALA A O 1
ATOM 889 N N . VAL A 1 110 ? 11.337 24.558 25.715 1.00 10.71 108 VAL A N 1
ATOM 890 C CA . VAL A 1 110 ? 10.486 23.545 25.091 1.00 10.96 108 VAL A CA 1
ATOM 891 C C . VAL A 1 110 ? 9.183 23.348 25.904 1.00 10.58 108 VAL A C 1
ATOM 892 O O . VAL A 1 110 ? 8.102 23.152 25.316 1.00 11.88 108 VAL A O 1
ATOM 896 N N . ALA A 1 111 ? 9.271 23.418 27.236 1.00 10.40 109 ALA A N 1
ATOM 897 C CA . ALA A 1 111 ? 7.994 23.325 28.035 1.00 9.88 109 ALA A CA 1
ATOM 898 C C . ALA A 1 111 ? 7.073 24.477 27.639 1.00 11.62 109 ALA A C 1
ATOM 899 O O . ALA A 1 111 ? 5.831 24.327 27.519 1.00 11.55 109 ALA A O 1
ATOM 901 N N . ARG A 1 112 ? 7.662 25.668 27.526 1.00 8.67 110 ARG A N 1
ATOM 902 C CA . ARG A 1 112 ? 6.844 26.862 27.130 1.00 10.01 110 ARG A CA 1
ATOM 903 C C . ARG A 1 112 ? 6.276 26.621 25.724 1.00 10.80 110 ARG A C 1
ATOM 904 O O . ARG A 1 112 ? 5.130 26.969 25.446 1.00 12.88 110 ARG A O 1
ATOM 912 N N . PHE A 1 113 ? 7.058 26.055 24.807 1.00 9.93 111 PHE A N 1
ATOM 913 C CA . PHE A 1 113 ? 6.499 25.773 23.451 1.00 12.54 111 PHE A CA 1
ATOM 914 C C . PHE A 1 113 ? 5.315 24.818 23.540 1.00 13.59 111 PHE A C 1
ATOM 915 O O . PHE A 1 113 ? 4.240 25.109 23.007 1.00 13.29 111 PHE A O 1
ATOM 923 N N . ILE A 1 114 ? 5.495 23.731 24.277 1.00 13.51 112 ILE A N 1
ATOM 924 C CA . ILE A 1 114 ? 4.418 22.746 24.455 1.00 13.00 112 ILE A CA 1
ATOM 925 C C . ILE A 1 114 ? 3.171 23.374 25.040 1.00 14.07 112 ILE A C 1
ATOM 926 O O . ILE A 1 114 ? 2.049 23.146 24.531 1.00 13.77 112 ILE A O 1
ATOM 931 N N . GLN A 1 115 ? 3.319 24.136 26.121 1.00 14.24 113 GLN A N 1
ATOM 932 C CA . GLN A 1 115 ? 2.158 24.695 26.808 1.00 13.98 113 GLN A CA 1
ATOM 933 C C . GLN A 1 115 ? 1.609 25.929 26.050 1.00 14.79 113 GLN A C 1
ATOM 934 O O . GLN A 1 115 ? 0.436 26.022 25.787 1.00 14.61 113 GLN A O 1
ATOM 940 N N . LEU A 1 116 ? 2.435 26.922 25.792 1.00 14.23 114 LEU A N 1
ATOM 941 C CA . LEU A 1 116 ? 1.902 28.157 25.224 1.00 14.43 114 LEU A CA 1
ATOM 942 C C . LEU A 1 116 ? 1.554 27.977 23.707 1.00 15.98 114 LEU A C 1
ATOM 943 O O . LEU A 1 116 ? 0.536 28.592 23.228 1.00 17.87 114 LEU A O 1
ATOM 948 N N . TYR A 1 117 ? 2.414 27.267 22.956 1.00 14.60 115 TYR A N 1
ATOM 949 C CA . TYR A 1 117 ? 2.230 27.185 21.482 1.00 14.91 115 TYR A CA 1
ATOM 950 C C . TYR A 1 117 ? 1.313 26.062 21.098 1.00 17.87 115 TYR A C 1
ATOM 951 O O . TYR A 1 117 ? 0.602 26.198 20.113 1.00 20.07 115 TYR A O 1
ATOM 960 N N . GLU A 1 118 ? 1.357 24.969 21.863 1.00 15.19 116 GLU A N 1
ATOM 961 C CA . GLU A 1 118 ? 0.542 23.803 21.490 1.00 16.31 116 GLU A CA 1
ATOM 962 C C . GLU A 1 118 ? -0.584 23.513 22.449 1.00 16.68 116 GLU A C 1
ATOM 963 O O . GLU A 1 118 ? -1.311 22.519 22.228 1.00 16.55 116 GLU A O 1
ATOM 969 N N . GLY A 1 119 ? -0.740 24.303 23.494 1.00 17.48 117 GLY A N 1
ATOM 970 C CA . GLY A 1 119 ? -1.808 24.075 24.442 1.00 18.65 117 GLY A CA 1
ATOM 971 C C . GLY A 1 119 ? -1.766 22.821 25.290 1.00 21.57 117 GLY A C 1
ATOM 972 O O . GLY A 1 119 ? -2.749 22.365 25.837 1.00 21.95 117 GLY A O 1
ATOM 973 N N . LEU A 1 120 ? -0.566 22.296 25.425 1.00 20.30 118 LEU A N 1
ATOM 974 C CA . LEU A 1 120 ? -0.261 21.172 26.283 1.00 19.08 118 LEU A CA 1
ATOM 975 C C . LEU A 1 120 ? -0.965 19.925 25.865 1.00 17.97 118 LEU A C 1
ATOM 976 O O . LEU A 1 120 ? -1.737 19.412 26.577 1.00 20.31 118 LEU A O 1
ATOM 981 N N . PRO A 1 121 ? -0.695 19.474 24.678 1.00 19.15 119 PRO A N 1
ATOM 982 C CA . PRO A 1 121 ? -1.464 18.309 24.243 1.00 21.17 119 PRO A CA 1
ATOM 983 C C . PRO A 1 121 ? -1.211 17.130 25.114 1.00 23.88 119 PRO A C 1
ATOM 984 O O . PRO A 1 121 ? -0.060 16.898 25.563 1.00 22.27 119 PRO A O 1
ATOM 988 N N . GLU A 1 122 ? -2.242 16.296 25.265 1.00 23.36 120 GLU A N 1
ATOM 989 C CA . GLU A 1 122 ? -2.036 15.040 26.020 1.00 25.85 120 GLU A CA 1
ATOM 990 C C . GLU A 1 122 ? -0.883 14.209 25.545 1.00 23.97 120 GLU A C 1
ATOM 991 O O . GLU A 1 122 ? -0.200 13.609 26.377 1.00 24.39 120 GLU A O 1
ATOM 997 N N . GLU A 1 123 ? -0.654 14.147 24.238 1.00 23.47 121 GLU A N 1
ATOM 998 C CA . GLU A 1 123 ? 0.395 13.310 23.652 1.00 24.91 121 GLU A CA 1
ATOM 999 C C . GLU A 1 123 ? 1.803 13.762 24.123 1.00 24.62 121 GLU A C 1
ATOM 1000 O O . GLU A 1 123 ? 2.775 13.054 23.926 1.00 23.55 121 GLU A O 1
ATOM 1006 N N . ARG A 1 124 ? 1.913 14.999 24.596 1.00 22.51 122 ARG A N 1
ATOM 1007 C CA . ARG A 1 124 ? 3.242 15.543 25.025 1.00 23.67 122 ARG A CA 1
ATOM 1008 C C . ARG A 1 124 ? 3.301 15.700 26.542 1.00 22.68 122 ARG A C 1
ATOM 1009 O O . ARG A 1 124 ? 4.293 16.179 27.096 1.00 19.78 122 ARG A O 1
ATOM 1017 N N . ARG A 1 125 ? 2.265 15.251 27.247 1.00 21.42 123 ARG A N 1
ATOM 1018 C CA . ARG A 1 125 ? 2.253 15.488 28.688 1.00 21.73 123 ARG A CA 1
ATOM 1019 C C . ARG A 1 125 ? 3.415 14.773 29.438 1.00 21.66 123 ARG A C 1
ATOM 1020 O O . ARG A 1 125 ? 4.007 15.363 30.328 1.00 20.56 123 ARG A O 1
ATOM 1028 N N . GLU A 1 126 ? 3.679 13.513 29.128 1.00 22.21 124 GLU A N 1
ATOM 1029 C CA . GLU A 1 126 ? 4.764 12.801 29.828 1.00 22.74 124 GLU A CA 1
ATOM 1030 C C . GLU A 1 126 ? 6.119 13.545 29.579 1.00 20.83 124 GLU A C 1
ATOM 1031 O O . GLU A 1 126 ? 6.931 13.730 30.508 1.00 21.15 124 GLU A O 1
ATOM 1037 N N . GLU A 1 127 ? 6.377 13.879 28.329 1.00 18.21 125 GLU A N 1
ATOM 1038 C CA . GLU A 1 127 ? 7.569 14.675 27.885 1.00 18.62 125 GLU A CA 1
ATOM 1039 C C . GLU A 1 127 ? 7.669 15.937 28.703 1.00 17.42 125 GLU A C 1
ATOM 1040 O O . GLU A 1 127 ? 8.741 16.254 29.247 1.00 15.17 125 GLU A O 1
ATOM 1046 N N . TYR A 1 128 ? 6.559 16.665 28.759 1.00 16.22 126 TYR A N 1
ATOM 1047 C CA . TYR A 1 128 ? 6.435 17.930 29.488 1.00 15.01 126 TYR A CA 1
ATOM 1048 C C . TYR A 1 128 ? 6.767 17.793 30.961 1.00 14.96 126 TYR A C 1
ATOM 1049 O O . TYR A 1 128 ? 7.468 18.623 31.540 1.00 15.58 126 TYR A O 1
ATOM 1058 N N . LEU A 1 129 ? 6.271 16.732 31.585 1.00 13.34 127 LEU A N 1
ATOM 1059 C CA . LEU A 1 129 ? 6.614 16.539 32.998 1.00 14.58 127 LEU A CA 1
ATOM 1060 C C . LEU A 1 129 ? 8.115 16.268 33.204 1.00 14.64 127 LEU A C 1
ATOM 1061 O O . LEU A 1 129 ? 8.620 16.735 34.191 1.00 15.58 127 LEU A O 1
ATOM 1066 N N . LYS A 1 130 ? 8.750 15.550 32.290 1.00 14.48 128 LYS A N 1
ATOM 1067 C CA . LYS A 1 130 ? 10.222 15.307 32.354 1.00 16.60 128 LYS A CA 1
ATOM 1068 C C . LYS A 1 130 ? 10.971 16.646 32.167 1.00 15.51 128 LYS A C 1
ATOM 1069 O O . LYS A 1 130 ? 11.958 16.929 32.888 1.00 17.04 128 LYS A O 1
ATOM 1075 N N . LEU A 1 131 ? 10.496 17.469 31.220 1.00 14.48 129 LEU A N 1
ATOM 1076 C CA . LEU A 1 131 ? 11.099 18.828 31.029 1.00 12.25 129 LEU A CA 1
ATOM 1077 C C . LEU A 1 131 ? 10.939 19.623 32.306 1.00 13.59 129 LEU A C 1
ATOM 1078 O O . LEU A 1 131 ? 11.796 20.379 32.692 1.00 10.95 129 LEU A O 1
ATOM 1083 N N . HIS A 1 132 ? 9.816 19.522 32.983 1.00 13.66 130 HIS A N 1
ATOM 1084 C CA . HIS A 1 132 ? 9.695 20.172 34.252 1.00 14.84 130 HIS A CA 1
ATOM 1085 C C . HIS A 1 132 ? 10.761 19.741 35.245 1.00 14.25 130 HIS A C 1
ATOM 1086 O O . HIS A 1 132 ? 11.351 20.563 35.904 1.00 12.98 130 HIS A O 1
ATOM 1093 N N . LYS A 1 133 ? 10.995 18.453 35.361 1.00 13.97 131 LYS A N 1
ATOM 1094 C CA . LYS A 1 133 ? 11.985 17.985 36.356 1.00 12.89 131 LYS A CA 1
ATOM 1095 C C . LYS A 1 133 ? 13.379 18.532 36.027 1.00 13.17 131 LYS A C 1
ATOM 1096 O O . LYS A 1 133 ? 14.043 19.050 36.945 1.00 13.58 131 LYS A O 1
ATOM 1102 N N . ARG A 1 134 ? 13.746 18.525 34.747 1.00 11.83 132 ARG A N 1
ATOM 1103 C CA . ARG A 1 134 ? 15.104 18.925 34.396 1.00 12.15 132 ARG A CA 1
ATOM 1104 C C . ARG A 1 134 ? 15.178 20.451 34.449 1.00 11.52 132 ARG A C 1
ATOM 1105 O O . ARG A 1 134 ? 16.268 20.983 34.789 1.00 11.18 132 ARG A O 1
ATOM 1113 N N . GLY A 1 135 ? 14.094 21.144 34.082 1.00 10.11 133 GLY A N 1
ATOM 1114 C CA . GLY A 1 135 ? 14.160 22.647 34.117 1.00 9.86 133 GLY A CA 1
ATOM 1115 C C . GLY A 1 135 ? 14.266 23.129 35.530 1.00 10.20 133 GLY A C 1
ATOM 1116 O O . GLY A 1 135 ? 14.997 24.059 35.830 1.00 10.26 133 GLY A O 1
ATOM 1117 N N . TYR A 1 136 ? 13.551 22.510 36.439 1.00 9.66 134 TYR A N 1
ATOM 1118 C CA . TYR A 1 136 ? 13.643 22.902 37.837 1.00 9.04 134 TYR A CA 1
ATOM 1119 C C . TYR A 1 136 ? 15.072 22.674 38.378 1.00 10.23 134 TYR A C 1
ATOM 1120 O O . TYR A 1 136 ? 15.542 23.397 39.181 1.00 12.45 134 TYR A O 1
ATOM 1129 N N . LYS A 1 137 ? 15.705 21.607 37.966 1.00 10.40 135 LYS A N 1
ATOM 1130 C CA . LYS A 1 137 ? 17.085 21.364 38.370 1.00 11.42 135 LYS A CA 1
ATOM 1131 C C . LYS A 1 137 ? 17.973 22.549 37.966 1.00 10.43 135 LYS A C 1
ATOM 1132 O O . LYS A 1 137 ? 18.837 22.976 38.682 1.00 12.13 135 LYS A O 1
ATOM 1138 N N . ALA A 1 138 ? 17.784 23.052 36.728 1.00 9.74 136 ALA A N 1
ATOM 1139 C CA . ALA A 1 138 ? 18.570 24.234 36.284 1.00 7.77 136 ALA A CA 1
ATOM 1140 C C . ALA A 1 138 ? 18.195 25.492 37.098 1.00 8.29 136 ALA A C 1
ATOM 1141 O O . ALA A 1 138 ? 19.074 26.285 37.473 1.00 10.06 136 ALA A O 1
ATOM 1143 N N . LEU A 1 139 ? 16.893 25.708 37.353 1.00 8.42 137 LEU A N 1
ATOM 1144 C CA . LEU A 1 139 ? 16.510 26.887 38.161 1.00 9.06 137 LEU A CA 1
ATOM 1145 C C . LEU A 1 139 ? 17.082 26.776 39.591 1.00 9.48 137 LEU A C 1
ATOM 1146 O O . LEU A 1 139 ? 17.523 27.800 40.135 1.00 9.41 137 LEU A O 1
ATOM 1151 N N . ASP A 1 140 ? 17.230 25.524 40.076 1.00 10.07 138 ASP A N 1
ATOM 1152 C CA . ASP A 1 140 ? 17.842 25.358 41.374 1.00 9.51 138 ASP A CA 1
ATOM 1153 C C . ASP A 1 140 ? 19.287 25.786 41.392 1.00 10.44 138 ASP A C 1
ATOM 1154 O O . ASP A 1 140 ? 19.754 26.456 42.328 1.00 10.76 138 ASP A O 1
ATOM 1159 N N . VAL A 1 141 ? 20.037 25.464 40.333 1.00 8.37 139 VAL A N 1
ATOM 1160 C CA . VAL A 1 141 ? 21.424 25.989 40.225 1.00 9.44 139 VAL A CA 1
ATOM 1161 C C . VAL A 1 141 ? 21.515 27.533 40.264 1.00 10.04 139 VAL A C 1
ATOM 1162 O O . VAL A 1 141 ? 22.368 28.122 40.966 1.00 10.89 139 VAL A O 1
ATOM 1174 N N . GL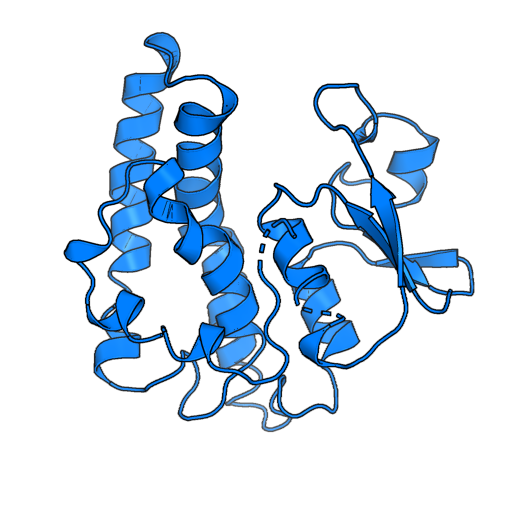U A 1 143 ? 19.223 29.595 41.440 1.00 10.17 141 GLU A N 1
ATOM 1175 C CA . GLU A 1 143 ? 18.746 30.054 42.798 1.00 11.28 141 GLU A CA 1
ATOM 1176 C C . GLU A 1 143 ? 19.892 30.025 43.783 1.00 12.87 141 GLU A C 1
ATOM 1177 O O . GLU A 1 143 ? 20.092 30.975 44.555 1.00 12.55 141 GLU A O 1
ATOM 1183 N N . LYS A 1 144 ? 20.678 28.929 43.805 1.00 12.69 142 LYS A N 1
ATOM 1184 C CA . LYS A 1 144 ? 21.833 28.970 44.712 1.00 12.90 142 LYS A CA 1
ATOM 1185 C C . LYS A 1 144 ? 22.814 30.077 44.399 1.00 12.70 142 LYS A C 1
ATOM 1186 O O . LYS A 1 144 ? 23.343 30.752 45.292 1.00 13.34 142 LYS A O 1
ATOM 1192 N N . GLN A 1 145 ? 23.145 30.312 43.116 1.00 9.50 143 GLN A N 1
ATOM 1193 C CA . GLN A 1 145 ? 24.064 31.332 42.835 1.00 9.39 143 GLN A CA 1
ATOM 1194 C C . GLN A 1 145 ? 23.520 32.734 43.201 1.00 10.38 143 GLN A C 1
ATOM 1195 O O . GLN A 1 145 ? 24.259 33.531 43.726 1.00 12.31 143 GLN A O 1
ATOM 1201 N N . LEU A 1 146 ? 22.254 32.981 42.881 1.00 9.34 144 LEU A N 1
ATOM 1202 C CA . LEU A 1 146 ? 21.704 34.339 43.012 1.00 10.54 144 LEU A CA 1
ATOM 1203 C C . LEU A 1 146 ? 21.334 34.548 44.515 1.00 15.07 144 LEU A C 1
ATOM 1204 O O . LEU A 1 146 ? 20.876 35.629 44.880 1.00 15.84 144 LEU A O 1
ATOM 1209 N N . SER A 1 147 ? 21.462 33.478 45.324 1.00 17.07 145 SER A N 1
ATOM 1210 C CA . SER A 1 147 ? 21.216 33.623 46.794 1.00 19.66 145 SER A CA 1
ATOM 1211 C C . SER A 1 147 ? 22.463 34.223 47.438 1.00 21.64 145 SER A C 1
ATOM 1212 O O . SER A 1 147 ? 22.434 34.614 48.644 1.00 24.72 145 SER A O 1
ATOM 1215 N N . ARG A 1 148 ? 23.560 34.294 46.678 1.00 21.85 146 ARG A N 1
ATOM 1216 C CA . ARG A 1 148 ? 24.890 34.725 47.089 1.00 24.32 146 ARG A CA 1
ATOM 1217 C C . ARG A 1 148 ? 25.421 35.958 46.370 1.00 24.24 146 ARG A C 1
ATOM 1218 O O . ARG A 1 148 ? 26.198 36.726 46.937 1.00 25.93 146 ARG A O 1
ATOM 1226 N N . THR A 1 149 ? 25.088 36.142 45.089 1.00 23.22 147 THR A N 1
ATOM 1227 C CA . THR A 1 149 ? 25.574 37.318 44.333 1.00 18.33 147 THR A CA 1
ATOM 1228 C C . THR A 1 149 ? 24.332 37.875 43.600 1.00 16.72 147 THR A C 1
ATOM 1229 O O . THR A 1 149 ? 23.374 37.184 43.333 1.00 15.54 147 THR A O 1
ATOM 1233 N N . PRO A 1 150 ? 24.372 39.129 43.234 1.00 14.09 148 PRO A N 1
ATOM 1234 C CA . PRO A 1 150 ? 23.136 39.696 42.711 1.00 14.16 148 PRO A CA 1
ATOM 1235 C C . PRO A 1 150 ? 22.979 39.455 41.177 1.00 12.22 148 PRO A C 1
ATOM 1236 O O . PRO A 1 150 ? 21.854 39.566 40.649 1.00 12.59 148 PRO A O 1
ATOM 1240 N N . TYR A 1 151 ? 24.080 39.151 40.524 1.00 12.67 149 TYR A N 1
ATOM 1241 C CA . TYR A 1 151 ? 23.998 38.733 39.081 1.00 10.79 149 TYR A CA 1
ATOM 1242 C C . TYR A 1 151 ? 24.738 37.406 39.020 1.00 10.99 149 TYR A C 1
ATOM 1243 O O . TYR A 1 151 ? 25.295 36.936 40.051 1.00 12.97 149 TYR A O 1
ATOM 1252 N N . LEU A 1 152 ? 24.670 36.739 37.866 1.00 10.75 150 LEU A N 1
ATO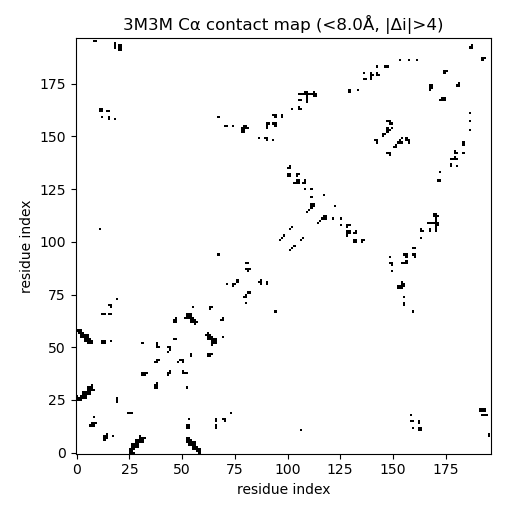M 1253 C CA . LEU A 1 152 ? 25.271 35.380 37.858 1.00 11.76 150 LEU A CA 1
ATOM 1254 C C . LEU A 1 152 ? 26.758 35.432 38.023 1.00 12.70 150 LEU A C 1
ATOM 1255 O O . LEU A 1 152 ? 27.333 34.474 38.608 1.00 13.57 150 LEU A O 1
ATOM 1260 N N . VAL A 1 153 ? 27.396 36.508 37.513 1.00 12.05 151 VAL A N 1
ATOM 1261 C CA . VAL A 1 153 ? 28.833 36.650 37.616 1.00 13.06 151 VAL A CA 1
ATOM 1262 C C . VAL A 1 153 ? 29.092 37.901 38.473 1.00 15.59 151 VAL A C 1
ATOM 1263 O O . VAL A 1 153 ? 29.095 39.031 37.952 1.00 14.41 151 VAL A O 1
ATOM 1267 N N . GLY A 1 154 ? 29.190 37.675 39.797 1.00 18.02 152 GLY A N 1
ATOM 1268 C CA . GLY A 1 154 ? 29.476 38.776 40.711 1.00 17.83 152 GLY A CA 1
ATOM 1269 C C . GLY A 1 154 ? 28.478 39.908 40.724 1.00 17.48 152 GLY A C 1
ATOM 1270 O O . GLY A 1 154 ? 27.261 39.684 40.815 1.00 16.17 152 GLY A O 1
ATOM 1271 N N . GLU A 1 155 ? 29.014 41.128 40.751 1.00 17.40 153 GLU A N 1
ATOM 1272 C CA . GLU A 1 155 ? 28.199 42.318 40.945 1.00 18.98 153 GLU A CA 1
ATOM 1273 C C . GLU A 1 155 ? 27.855 43.012 39.694 1.00 18.23 153 GLU A C 1
ATOM 1274 O O . GLU A 1 155 ? 27.397 44.192 39.784 1.00 19.71 153 GLU A O 1
ATOM 1280 N N . HIS A 1 156 ? 28.166 42.437 38.508 1.00 15.87 154 HIS A N 1
ATOM 1281 C CA . HIS A 1 156 ? 27.984 43.228 37.292 1.00 13.63 154 HIS A CA 1
ATOM 1282 C C . HIS A 1 156 ? 27.039 42.412 36.351 1.00 13.90 154 HIS A C 1
ATOM 1283 O O . HIS A 1 156 ? 27.305 41.237 36.046 1.00 13.23 154 HIS A O 1
ATOM 1290 N N . TYR A 1 157 ? 25.975 43.100 35.909 1.00 11.59 155 TYR A N 1
ATOM 1291 C CA . TYR A 1 157 ? 25.074 42.574 34.868 1.00 9.75 155 TYR A CA 1
ATOM 1292 C C . TYR A 1 157 ? 25.867 42.304 33.640 1.00 9.46 155 TYR A C 1
ATOM 1293 O O . TYR A 1 157 ? 26.685 43.155 33.179 1.00 11.24 155 TYR A O 1
ATOM 1302 N N . SER A 1 158 ? 25.668 41.072 33.057 1.00 8.68 156 SER A N 1
ATOM 1303 C CA . SER A 1 158 ? 26.497 40.671 31.885 1.00 9.12 156 SER A CA 1
ATOM 1304 C C . SER A 1 158 ? 25.610 39.889 30.918 1.00 7.73 156 SER A C 1
ATOM 1305 O O . SER A 1 158 ? 24.418 39.608 31.195 1.00 7.50 156 SER A O 1
ATOM 1308 N N . ILE A 1 159 ? 26.226 39.446 29.809 1.00 8.77 157 ILE A N 1
ATOM 1309 C CA . ILE A 1 159 ? 25.455 38.673 28.834 1.00 8.35 157 ILE A CA 1
ATOM 1310 C C . ILE A 1 159 ? 25.126 37.289 29.365 1.00 8.51 157 ILE A C 1
ATOM 1311 O O . ILE A 1 159 ? 24.335 36.617 28.758 1.00 10.33 157 ILE A O 1
ATOM 1316 N N . ALA A 1 160 ? 25.727 36.864 30.486 1.00 8.99 158 ALA A N 1
ATOM 1317 C CA . ALA A 1 160 ? 25.185 35.597 31.099 1.00 10.27 158 ALA A CA 1
ATOM 1318 C C . ALA A 1 160 ? 23.785 35.841 31.644 1.00 9.83 158 ALA A C 1
ATOM 1319 O O . ALA A 1 160 ? 22.919 34.986 31.499 1.00 8.08 158 ALA A O 1
ATOM 1321 N N . ASP A 1 161 ? 23.563 36.971 32.308 1.00 7.45 159 ASP A N 1
ATOM 1322 C CA . ASP A 1 161 ? 22.187 37.268 32.817 1.00 7.67 159 ASP A CA 1
ATOM 1323 C C . ASP A 1 161 ? 21.236 37.425 31.651 1.00 7.85 159 ASP A C 1
ATOM 1324 O O . ASP A 1 161 ? 20.123 36.972 31.732 1.00 9.40 159 ASP A O 1
ATOM 1329 N N . ILE A 1 162 ? 21.643 38.178 30.620 1.00 8.58 160 ILE A N 1
ATOM 1330 C CA . ILE A 1 162 ? 20.782 38.398 29.445 1.00 8.04 160 ILE A CA 1
ATOM 1331 C C . ILE A 1 162 ? 20.410 36.992 28.849 1.00 7.52 160 ILE A C 1
ATOM 1332 O O . ILE A 1 162 ? 19.198 36.693 28.577 1.00 7.06 160 ILE A O 1
ATOM 1337 N N . ALA A 1 163 ? 21.405 36.142 28.677 1.00 6.61 161 ALA A N 1
ATOM 1338 C CA . ALA A 1 163 ? 21.137 34.787 28.103 1.00 8.16 161 ALA A CA 1
ATOM 1339 C C . ALA A 1 163 ? 20.081 34.025 28.934 1.00 8.34 161 ALA A C 1
ATOM 1340 O O . ALA A 1 163 ? 19.181 33.322 28.393 1.00 9.26 161 ALA A O 1
ATOM 1342 N N . LEU A 1 164 ? 20.231 34.032 30.275 1.00 7.22 162 LEU A N 1
ATOM 1343 C CA . LEU A 1 164 ? 19.302 33.274 31.145 1.00 7.01 162 LEU A CA 1
ATOM 1344 C C . LEU A 1 164 ? 17.974 34.015 31.421 1.00 6.80 162 LEU A C 1
ATOM 1345 O O . LEU A 1 164 ? 16.950 33.341 31.706 1.00 8.97 162 LEU A O 1
ATOM 1350 N N . TYR A 1 165 ? 17.950 35.362 31.321 1.00 7.90 163 TYR A N 1
ATOM 1351 C CA . TYR A 1 165 ? 16.712 36.077 31.595 1.00 7.25 163 TYR A CA 1
ATOM 1352 C C . TYR A 1 165 ? 15.706 35.811 30.503 1.00 7.33 163 TYR A C 1
ATOM 1353 O O . TYR A 1 165 ? 14.500 35.760 30.793 1.00 8.01 163 TYR A O 1
ATOM 1362 N N . ALA A 1 166 ? 16.201 35.631 29.262 1.00 8.29 164 ALA A N 1
ATOM 1363 C CA . ALA A 1 166 ? 15.280 35.615 28.116 1.00 8.56 164 ALA A CA 1
ATOM 1364 C C . ALA A 1 166 ? 14.177 34.565 28.284 1.00 9.24 164 ALA A C 1
ATOM 1365 O O . ALA A 1 166 ? 12.999 34.917 28.095 1.00 9.74 164 ALA A O 1
ATOM 1367 N N . TYR A 1 167 ? 14.503 33.302 28.597 1.00 7.71 165 TYR A N 1
ATOM 1368 C CA . TYR A 1 167 ? 13.444 32.388 28.822 1.00 8.16 165 TYR A CA 1
ATOM 1369 C C . TYR A 1 167 ? 13.050 32.325 30.315 1.00 9.69 165 TYR A C 1
ATOM 1370 O O . TYR A 1 167 ? 11.912 31.932 30.593 1.00 8.73 165 TYR A O 1
ATOM 1379 N N . THR A 1 168 ? 13.984 32.580 31.208 1.00 8.03 166 THR A N 1
ATOM 1380 C CA . THR A 1 168 ? 13.517 32.415 32.620 1.00 8.24 166 THR A CA 1
ATOM 1381 C C . THR A 1 168 ? 12.338 33.383 32.923 1.00 9.53 166 THR A C 1
ATOM 1382 O O . THR A 1 168 ? 11.422 32.997 33.630 1.00 9.60 166 THR A O 1
ATOM 1386 N N . HIS A 1 169 ? 12.402 34.596 32.433 1.00 8.29 167 HIS A N 1
ATOM 1387 C CA . HIS A 1 169 ? 11.341 35.569 32.732 1.00 10.35 167 HIS A CA 1
ATOM 1388 C C . HIS A 1 169 ? 9.944 35.134 32.239 1.00 11.85 167 HIS A C 1
ATOM 1389 O O . HIS A 1 169 ? 8.956 35.701 32.764 1.00 12.40 167 HIS A O 1
ATOM 1396 N N . VAL A 1 170 ? 9.858 34.193 31.258 1.00 11.01 168 VAL A N 1
ATOM 1397 C CA . VAL A 1 170 ? 8.583 33.657 30.763 1.00 10.47 168 VAL A CA 1
ATOM 1398 C C . VAL A 1 170 ? 8.430 32.155 31.137 1.00 10.96 168 VAL A C 1
ATOM 1399 O O . VAL A 1 170 ? 7.635 31.408 30.560 1.00 10.65 168 VAL A O 1
ATOM 1403 N N . ALA A 1 171 ? 9.173 31.718 32.189 1.00 10.86 169 ALA A N 1
ATOM 1404 C CA . ALA A 1 171 ? 9.137 30.295 32.548 1.00 10.47 169 ALA A CA 1
ATOM 1405 C C . ALA A 1 171 ? 7.738 29.915 33.034 1.00 10.62 169 ALA A C 1
ATOM 1406 O O . ALA A 1 171 ? 7.329 28.772 32.833 1.00 10.77 169 ALA A O 1
ATOM 1408 N N . ASP A 1 172 ? 6.989 30.910 33.519 1.00 12.17 170 ASP A N 1
ATOM 1409 C CA . ASP A 1 172 ? 5.612 30.616 33.887 1.00 14.76 170 ASP A CA 1
ATOM 1410 C C . ASP A 1 172 ? 4.763 30.196 32.716 1.00 14.92 170 ASP A C 1
ATOM 1411 O O . ASP A 1 172 ? 3.796 29.414 32.874 1.00 13.77 170 ASP A O 1
ATOM 1416 N N . GLU A 1 173 ? 5.111 30.638 31.502 1.00 14.38 171 GLU A N 1
ATOM 1417 C CA . GLU A 1 173 ? 4.333 30.223 30.293 1.00 15.01 171 GLU A CA 1
ATOM 1418 C C . GLU A 1 173 ? 4.556 28.763 29.913 1.00 14.53 171 GLU A C 1
ATOM 1419 O O . GLU A 1 173 ? 3.885 28.262 29.034 1.00 13.86 171 GLU A O 1
ATOM 1425 N N . GLY A 1 174 ? 5.584 28.147 30.509 1.00 12.80 172 GLY A N 1
ATOM 1426 C CA . GLY A 1 174 ? 5.841 26.692 30.365 1.00 12.38 172 GLY A CA 1
ATOM 1427 C C . GLY A 1 174 ? 5.506 25.941 31.687 1.00 13.22 172 GLY A C 1
ATOM 1428 O O . GLY A 1 174 ? 5.853 24.743 31.824 1.00 12.52 172 GLY A O 1
ATOM 1429 N N . GLY A 1 175 ? 4.791 26.626 32.605 1.00 13.61 173 GLY A N 1
ATOM 1430 C CA . GLY A 1 175 ? 4.287 25.971 33.820 1.00 14.55 173 GLY A CA 1
ATOM 1431 C C . GLY A 1 175 ? 5.234 25.878 34.992 1.00 15.60 173 GLY A C 1
ATOM 1432 O O . GLY A 1 175 ? 4.917 25.246 36.008 1.00 16.72 173 GLY A O 1
ATOM 1433 N N . PHE A 1 176 ? 6.398 26.496 34.903 1.00 13.14 174 PHE A N 1
ATOM 1434 C CA . PHE A 1 176 ? 7.258 26.663 36.082 1.00 12.79 174 PHE A CA 1
ATOM 1435 C C . PHE A 1 176 ? 6.792 27.722 37.060 1.00 13.81 174 PHE A C 1
ATOM 1436 O O . PHE A 1 176 ? 6.445 28.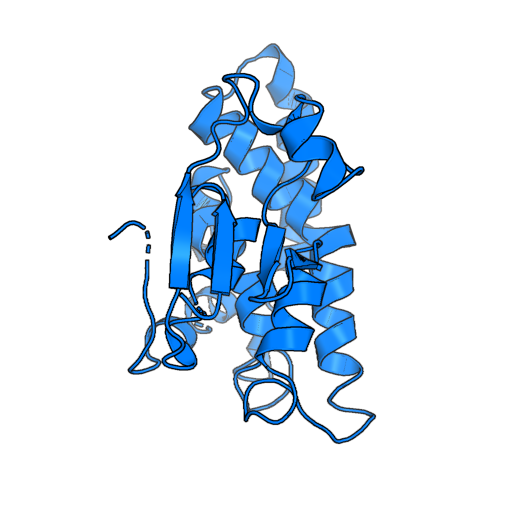857 36.689 1.00 15.11 174 PHE A O 1
ATOM 1444 N N . ASP A 1 177 ? 6.844 27.363 38.346 1.00 14.51 175 ASP A N 1
ATOM 1445 C CA . ASP A 1 177 ? 6.337 28.263 39.363 1.00 15.05 175 ASP A CA 1
ATOM 1446 C C . ASP A 1 177 ? 7.505 28.995 39.981 1.00 15.64 175 ASP A C 1
ATOM 1447 O O . ASP A 1 177 ? 8.250 28.448 40.848 1.00 14.66 175 ASP A O 1
ATOM 1452 N N . LEU A 1 178 ? 7.700 30.248 39.546 1.00 13.60 176 LEU A N 1
ATOM 1453 C CA . LEU A 1 178 ? 8.887 30.960 39.995 1.00 14.43 176 LEU A CA 1
ATOM 1454 C C . LEU A 1 178 ? 8.710 31.459 41.401 1.00 13.93 176 LEU A C 1
ATOM 1455 O O . LEU A 1 178 ? 9.619 32.016 41.950 1.00 14.36 176 LEU A O 1
ATOM 1460 N N . SER A 1 179 ? 7.490 31.323 41.992 1.00 16.08 177 SER A N 1
ATOM 1461 C CA . SER A 1 179 ? 7.365 31.761 43.413 1.00 16.22 177 SER A CA 1
ATOM 1462 C C . SER A 1 179 ? 8.197 30.862 44.331 1.00 17.03 177 SER A C 1
ATOM 1463 O O . SER A 1 179 ? 8.523 31.279 45.447 1.00 18.04 177 SER A O 1
ATOM 1466 N N . ARG A 1 180 ? 8.608 29.668 43.854 1.00 15.48 178 ARG A N 1
ATOM 1467 C CA . ARG A 1 180 ? 9.548 28.800 44.546 1.00 15.56 178 ARG A CA 1
ATOM 1468 C C . ARG A 1 180 ? 11.008 29.335 44.538 1.00 15.73 178 ARG A C 1
ATOM 1469 O O . ARG A 1 180 ? 11.893 28.804 45.280 1.00 14.30 178 ARG A O 1
ATOM 1477 N N . TYR A 1 181 ? 11.247 30.396 43.753 1.00 13.79 179 TYR A N 1
ATOM 1478 C CA . TYR A 1 181 ? 12.602 30.917 43.497 1.00 13.00 179 TYR A CA 1
ATOM 1479 C C . TYR A 1 181 ? 12.688 32.417 43.769 1.00 14.13 179 TYR A C 1
ATOM 1480 O O . TYR A 1 181 ? 12.814 33.268 42.855 1.00 13.47 179 TYR A O 1
ATOM 1489 N N . PRO A 1 182 ? 12.696 32.804 45.057 1.00 14.31 180 PRO A N 1
ATOM 1490 C CA . PRO A 1 182 ? 12.792 34.237 45.293 1.00 11.17 180 PRO A CA 1
ATOM 1491 C C . PRO A 1 182 ? 14.084 34.887 44.942 1.00 11.50 180 PRO A C 1
ATOM 1492 O O . PRO A 1 182 ? 14.111 36.175 44.676 1.00 13.06 180 PRO A O 1
ATOM 1496 N N . GLY A 1 183 ? 15.179 34.111 44.913 1.00 9.98 181 GLY A N 1
ATOM 1497 C CA . GLY A 1 183 ? 16.412 34.736 44.487 1.00 10.19 181 GLY A CA 1
ATOM 1498 C C . GLY A 1 183 ? 16.328 35.028 42.972 1.00 9.79 181 GLY A C 1
ATOM 1499 O O . GLY A 1 183 ? 16.821 36.071 42.522 1.00 11.12 181 GLY A O 1
ATOM 1500 N N . ILE A 1 184 ? 15.792 34.068 42.211 1.00 10.85 182 ILE A N 1
ATOM 1501 C CA . ILE A 1 184 ? 15.527 34.353 40.730 1.00 10.57 182 ILE A CA 1
ATOM 1502 C C . ILE A 1 184 ? 14.607 35.571 40.532 1.00 11.93 182 ILE A C 1
ATOM 1503 O O . ILE A 1 184 ? 14.899 36.468 39.756 1.00 10.90 182 ILE A O 1
ATOM 1508 N N . GLN A 1 185 ? 13.526 35.624 41.308 1.00 12.49 183 GLN A N 1
ATOM 1509 C CA . GLN A 1 185 ? 12.599 36.746 41.147 1.00 13.36 183 GLN A CA 1
ATOM 1510 C C . GLN A 1 185 ? 13.300 38.059 41.453 1.00 14.46 183 GLN A C 1
ATOM 1511 O O . GLN A 1 185 ? 13.105 39.049 40.723 1.00 14.55 183 GLN A O 1
ATOM 1517 N N . ALA A 1 186 ? 14.157 38.136 42.479 1.00 14.72 184 ALA A N 1
ATOM 1518 C CA . ALA A 1 186 ? 14.796 39.418 42.817 1.00 14.69 184 ALA A CA 1
ATOM 1519 C C . ALA A 1 186 ? 15.831 39.785 41.739 1.00 15.82 184 ALA A C 1
ATOM 1520 O O . ALA A 1 186 ? 16.052 40.919 41.411 1.00 14.64 184 ALA A O 1
ATOM 1522 N N . TRP A 1 187 ? 16.484 38.751 41.171 1.00 13.00 185 TRP A N 1
ATOM 1523 C CA . TRP A 1 187 ? 17.377 39.006 40.026 1.00 12.11 185 TRP A CA 1
ATOM 1524 C C . TRP A 1 187 ? 16.620 39.507 38.780 1.00 11.38 185 TRP A C 1
ATOM 1525 O O . TRP A 1 187 ? 17.102 40.446 38.061 1.00 13.39 185 TRP A O 1
ATOM 1544 N N . GLN A 1 189 ? 13.895 41.175 38.817 1.00 12.57 187 GLN A N 1
ATOM 1545 C CA . GLN A 1 189 ? 13.745 42.625 39.170 1.00 16.04 187 GLN A CA 1
ATOM 1546 C C . GLN A 1 189 ? 14.923 43.553 38.909 1.00 14.16 187 GLN A C 1
ATOM 1547 O O . GLN A 1 189 ? 14.729 44.642 38.344 1.00 15.97 187 GLN A O 1
ATOM 1553 N N . ARG A 1 190 ? 16.152 43.134 39.233 1.00 11.74 188 ARG A N 1
ATOM 1554 C CA . ARG A 1 190 ? 17.350 43.866 38.960 1.00 12.78 188 ARG A CA 1
ATOM 1555 C C . ARG A 1 190 ? 17.610 44.036 37.454 1.00 13.45 188 ARG A C 1
ATOM 1556 O O . ARG A 1 190 ? 17.964 45.095 37.009 1.00 13.26 188 ARG A O 1
ATOM 1564 N N . VAL A 1 191 ? 17.441 42.959 36.693 1.00 12.31 189 VAL A N 1
ATOM 1565 C CA . VAL A 1 191 ? 17.603 43.036 35.251 1.00 10.50 189 VAL A CA 1
ATOM 1566 C C . VAL A 1 191 ? 16.655 44.059 34.684 1.00 10.87 189 VAL A C 1
ATOM 1567 O O . VAL A 1 191 ? 17.050 44.954 33.947 1.00 12.50 189 VAL A O 1
ATOM 1571 N N . GLN A 1 192 ? 15.410 43.909 35.043 1.00 12.73 190 GLN A N 1
ATOM 1572 C CA . GLN A 1 192 ? 14.320 44.758 34.542 1.00 15.65 190 GLN A CA 1
ATOM 1573 C C . GLN A 1 192 ? 14.447 46.231 34.977 1.00 16.74 190 GLN A C 1
ATOM 1574 O O . GLN A 1 192 ? 13.822 47.095 34.341 1.00 18.07 190 GLN A O 1
ATOM 1580 N N . SER A 1 193 ? 15.264 46.502 35.982 1.00 16.49 191 SER A N 1
ATOM 1581 C CA . SER A 1 193 ? 15.471 47.841 36.456 1.00 16.25 191 SER A CA 1
ATOM 1582 C C . SER A 1 193 ? 16.532 48.597 35.686 1.00 16.58 191 SER A C 1
ATOM 1583 O O . SER A 1 193 ? 16.738 49.811 35.917 1.00 17.25 191 SER A O 1
ATOM 1586 N N . HIS A 1 194 ? 17.232 47.949 34.768 1.00 12.37 192 HIS A N 1
ATOM 1587 C CA . HIS A 1 194 ? 18.242 48.659 34.077 1.00 10.85 192 HIS A CA 1
ATOM 1588 C C . HIS A 1 194 ? 17.533 49.775 33.265 1.00 11.28 192 HIS A C 1
ATOM 1589 O O . HIS A 1 194 ? 16.429 49.544 32.714 1.00 10.74 192 HIS A O 1
ATOM 1596 N N . PRO A 1 195 ? 18.096 51.001 33.271 1.00 11.41 193 PRO A N 1
ATOM 1597 C CA . PRO A 1 195 ? 17.331 52.087 32.668 1.00 11.00 193 PRO A CA 1
ATOM 1598 C C . PRO A 1 195 ? 17.052 51.907 31.157 1.00 11.32 193 PRO A C 1
ATOM 1599 O O . PRO A 1 195 ? 16.088 52.526 30.645 1.00 12.36 193 PRO A O 1
ATOM 1603 N N . ARG A 1 196 ? 17.814 51.047 30.467 1.0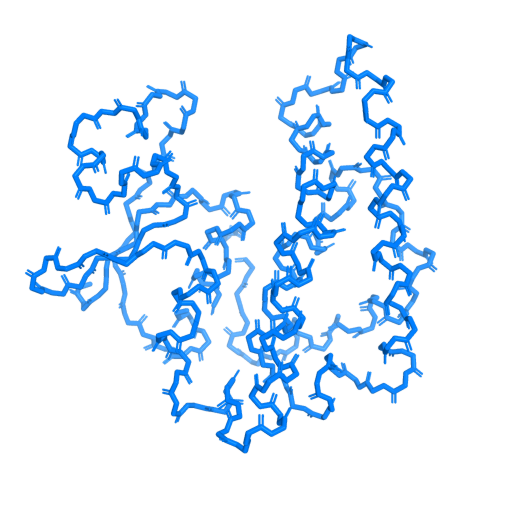0 10.64 194 ARG A N 1
ATOM 1604 C CA . ARG A 1 196 ? 17.624 50.849 29.026 1.00 8.76 194 ARG A CA 1
ATOM 1605 C C . ARG A 1 196 ? 16.965 49.504 28.756 1.00 7.41 194 ARG A C 1
ATOM 1606 O O . ARG A 1 196 ? 16.850 49.132 27.552 1.00 8.82 194 ARG A O 1
ATOM 1614 N N . HIS A 1 197 ? 16.449 48.882 29.827 1.00 10.19 195 HIS A N 1
ATOM 1615 C CA . HIS A 1 197 ? 15.793 47.537 29.660 1.00 8.60 195 HIS A CA 1
ATOM 1616 C C . HIS A 1 197 ? 14.629 47.698 28.640 1.00 8.81 195 HIS A C 1
ATOM 1617 O O . HIS A 1 197 ? 13.897 48.773 28.650 1.00 10.30 195 HIS A O 1
ATOM 1624 N N . VAL A 1 198 ? 14.398 46.678 27.795 1.00 7.94 196 VAL A N 1
ATOM 1625 C CA . VAL A 1 198 ? 13.127 46.618 26.963 1.00 8.81 196 VAL A CA 1
ATOM 1626 C C . VAL A 1 198 ? 12.531 45.258 27.166 1.00 9.45 196 VAL A C 1
ATOM 1627 O O . VAL A 1 198 ? 13.301 44.252 27.368 1.00 9.10 196 VAL A O 1
ATOM 1631 N N . PRO A 1 199 ? 11.188 45.162 27.159 1.00 9.93 197 PRO A N 1
ATOM 1632 C CA . PRO A 1 199 ? 10.474 43.919 27.273 1.00 10.42 197 PRO A CA 1
ATOM 1633 C C . PRO A 1 199 ? 10.499 43.137 25.973 1.00 9.04 197 PRO A C 1
ATOM 1634 O O . PRO A 1 199 ? 10.908 43.636 24.916 1.00 9.02 197 PRO A O 1
ATOM 1646 N N . LEU A 1 201 ? 7.936 41.782 24.288 1.00 12.42 199 LEU A N 1
ATOM 1647 C CA . LEU A 1 201 ? 6.980 42.329 23.343 1.00 16.29 199 LEU A CA 1
ATOM 1648 C C . LEU A 1 201 ? 6.649 43.802 23.687 1.00 19.81 199 LEU A C 1
ATOM 1649 O O . LEU A 1 201 ? 6.418 44.103 24.874 1.00 20.56 199 LEU A O 1
ATOM 1654 N N . ASP A 1 202 ? 6.559 44.670 22.674 1.00 22.96 200 ASP A N 1
ATOM 1655 C CA . ASP A 1 202 ? 6.320 46.122 22.968 1.00 28.44 200 ASP A CA 1
ATOM 1656 C C . ASP A 1 202 ? 4.865 46.478 23.399 1.00 31.32 200 ASP A C 1
ATOM 1657 O O . ASP A 1 202 ? 3.921 45.752 23.053 1.00 34.42 200 ASP A O 1
#

Organism: Pseudomonas fluorescens (strain ATCC BAA-477 / NRRL B-23932 / Pf-5) (NCBI:txid220664)

CATH classification: 3.40.30.10 (+1 more: 1.20.1050.10)

Foldseek 3Di:
DQKEWEEACPQLLVVLVVLCLLVVHDYHYHYADVVVPRLPDPVNCVQPVVSDDTWMAGPVRNIDDDSLVSQCVVCPPHLQADPPVVLNVQLVVLLVCCVPQACVLQVVLLCCCVVVVNDPVCVVVLVVSVVSNVVSLVCLVCLVPAVANRHPGHHSSRSSVCSRVVVSVSSPDDCVVRVSVVVVCVQCPDPSGDDVD

Radius of gyration: 16.81 Å; Cα contacts (8 Å, |Δi|>4): 296; chains: 1; bounding box: 42×39×46 Å

B-factor: mean 15.76, std 8.33, range [4.21, 52.93]

InterPro domains:
  IPR004045 Glutathione S-transferase, N-terminal [PF13409] (11-76)
  IPR004045 Glutathione S-transferase, N-terminal [PS50404] (1-82)
  IPR004046 Glutathione S-transferase, C-terminal [PF00043] (119-193)
  IPR010987 Glutathione S-transferase, C-terminal-like [PS50405] (84-200)
  IPR036249 Thioredoxin-like superfamily [SSF52833] (1-76)
  IPR036282 Glutathione S-transferase, C-terminal domain superfamily [SSF47616] (77-196)
  IPR040079 Glutathione transferase family [SFLDS00019] (1-199)

Secondary structure (DSSP, 8-state):
--EEEEE-TTSHHHHHHH--TTTT--EEEEE--TTTTTTSSHHHHTT-TT--S-EEEETTS-EEE-HHHHHHHHHTTSTTS--SHHHHHHHHHHHHHIIIIIHHHHHHHHIIIIIT---GGGHHHHHHHHHHHHHHHH--TGGGTSSSSSTTS--HHHHHHHHHHTTGGGGT--GGG-HHHHH--TTTTSTT-----

Sequence (197 aa):
SLYKVYGDYRSGNCYKIKLLNLLGLPYEWQAVDILGGDTQTEAFLAKNPNGKIPVLELEDGTCLWESNAILNFLADGSQFLPSEEPRLRRTQVLQWQFFEQYSHEPYIAVARFIQLYEGLPEERREEYLKLHKRGYKALDVEKQLSRTPYLVGEHYSIADIALYAYTHVADEGGFDLSRYPGIQAWQRVQSHPRHVPLD